Protein 1UPK (pdb70)

Sequence (314 aa):
KSPADIVKNLKESAVLEKSDKKAEKATEEVSKNLVAKEILYQTEAVAQLAQELYNSGLLSTLVADLQLIDFEGKKDVAQIFNNILRRQIGTRTPTVEYICTQQNILFLLKGYESPEIALNCGILRECIRHEPLAKIILWSEQFYDFFRYVESTFDIASDAFATFKDLLTRHKLLSAEFLEQHYDRFFSEYEKLLHSENYVTKRQSLKLLGELLLDRHNFTITKYISKPENLKLNLLRDKSRNIQFEAFHVFKVFVANPNKTQPILDILLKNQAKLIEFLSKFQNDREDEQFNDEKTYLVKQIRDLKRPAQDWEF

Organism: Homo sapiens (NCBI:txid9606)

Structure (mmCIF, N/CA/C/O backbone):
data_1UPK
#
_entry.id   1UPK
#
_cell.length_a   77.650
_cell.length_b   134.033
_cell.length_c   40.224
_cell.angle_alpha   90.00
_cell.angle_beta   90.00
_cell.angle_gamma   90.00
#
_symmetry.space_group_name_H-M   'P 21 21 2'
#
loop_
_entity.id
_entity.type
_entity.pdbx_description
1 polymer 'MO25 PROTEIN'
2 polymer 'STE-20 RELATED ADAPTOR'
3 non-polymer '2-(N-MORPHOLINO)-ETHANESULFONIC ACID'
4 water water
#
loop_
_atom_site.group_PDB
_atom_site.id
_atom_site.type_symbol
_atom_site.label_atom_id
_atom_site.label_alt_id
_atom_site.label_comp_id
_atom_site.label_asym_id
_atom_site.label_entity_id
_atom_site.label_seq_id
_atom_site.pdbx_PDB_ins_code
_atom_site.Cartn_x
_atom_site.Cartn_y
_atom_site.Cartn_z
_atom_site.occupancy
_atom_site.B_iso_or_equiv
_atom_site.auth_seq_id
_atom_site.auth_comp_id
_atom_site.auth_asym_id
_atom_site.auth_atom_id
_atom_site.pdbx_PDB_model_num
ATOM 1 N N . LYS A 1 10 ? 7.019 6.664 6.761 1.00 48.57 10 LYS A N 1
ATOM 2 C CA . LYS A 1 10 ? 6.312 7.119 5.520 1.00 47.71 10 LYS A CA 1
ATOM 3 C C . LYS A 1 10 ? 6.827 6.397 4.264 1.00 47.74 10 LYS A C 1
ATOM 4 O O . LYS A 1 10 ? 6.671 5.184 4.137 1.00 48.52 10 LYS A O 1
ATOM 10 N N . SER A 1 11 ? 7.434 7.143 3.345 1.00 46.84 11 SER A N 1
ATOM 11 C CA . SER A 1 11 ? 7.968 6.581 2.094 1.00 46.68 11 SER A CA 1
ATOM 12 C C . SER A 1 11 ? 9.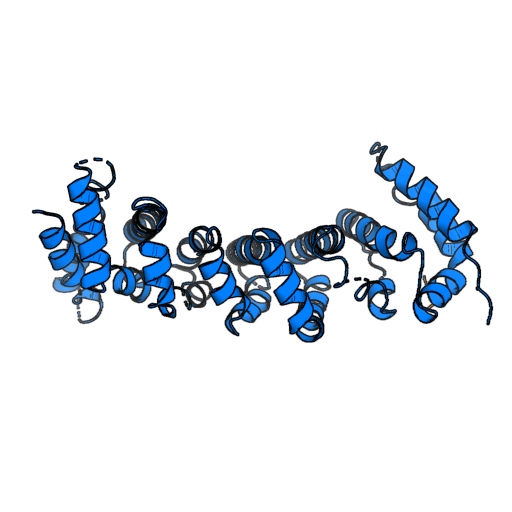399 6.043 2.284 1.00 45.00 11 SER A C 1
ATOM 13 O O . SER A 1 11 ? 9.950 6.114 3.391 1.00 45.20 11 SER A O 1
ATOM 16 N N . PRO A 1 12 ? 10.015 5.503 1.206 1.00 45.00 12 PRO A N 1
ATOM 17 C CA . PRO A 1 12 ? 11.384 4.983 1.322 1.00 43.95 12 PRO A CA 1
ATOM 18 C C . PRO A 1 12 ? 12.346 6.053 1.837 1.00 43.03 12 PRO A C 1
ATOM 19 O O . PRO A 1 12 ? 13.083 5.831 2.803 1.00 41.91 12 PRO A O 1
ATOM 23 N N . ALA A 1 13 ? 12.329 7.220 1.200 1.00 42.68 13 ALA A N 1
ATOM 24 C CA . ALA A 1 13 ? 13.206 8.308 1.623 1.00 43.16 13 ALA A CA 1
ATOM 25 C C . ALA A 1 13 ? 13.029 8.623 3.113 1.00 42.83 13 ALA A C 1
ATOM 26 O O . ALA A 1 13 ? 14.011 8.856 3.819 1.00 43.63 13 ALA A O 1
ATOM 28 N N . ASP A 1 14 ? 11.786 8.619 3.594 1.00 42.65 14 ASP A N 1
ATOM 29 C CA . ASP A 1 14 ? 11.519 8.935 5.000 1.00 41.74 14 ASP A CA 1
ATOM 30 C C . ASP A 1 14 ? 12.086 7.866 5.939 1.00 39.27 14 ASP A C 1
ATOM 31 O O . ASP A 1 14 ? 12.706 8.174 6.961 1.00 40.25 14 ASP A O 1
ATOM 36 N N . ILE A 1 15 ? 11.849 6.606 5.594 1.00 37.08 15 ILE A N 1
ATOM 37 C CA . ILE A 1 15 ? 12.344 5.487 6.377 1.00 34.75 15 ILE A CA 1
ATOM 38 C C . ILE A 1 15 ? 13.873 5.558 6.427 1.00 33.86 15 ILE A C 1
ATOM 39 O O . ILE A 1 15 ? 14.475 5.343 7.482 1.00 32.10 15 ILE A O 1
ATOM 44 N N . VAL A 1 16 ? 14.497 5.866 5.285 1.00 31.89 16 VAL A N 1
ATOM 45 C CA . VAL A 1 16 ? 15.956 5.980 5.241 1.00 31.89 16 VAL A CA 1
ATOM 46 C C . VAL A 1 16 ? 16.419 7.139 6.125 1.00 33.05 16 VAL A C 1
ATOM 47 O O . VAL A 1 16 ? 17.380 7.006 6.881 1.00 32.03 16 VAL A O 1
ATOM 51 N N . LYS A 1 17 ? 15.732 8.278 6.041 1.00 35.55 17 LYS A N 1
ATOM 52 C CA . LYS A 1 17 ? 16.097 9.419 6.876 1.00 37.24 17 LYS A CA 1
ATOM 53 C C . LYS A 1 17 ? 15.966 9.080 8.365 1.00 36.56 17 LYS A C 1
ATOM 54 O O . LYS A 1 17 ? 16.849 9.391 9.153 1.00 36.77 17 LYS A O 1
ATOM 60 N N . ASN A 1 18 ? 14.868 8.432 8.743 1.00 36.75 18 ASN A N 1
ATOM 61 C CA . ASN A 1 18 ? 14.641 8.107 10.148 1.00 37.17 18 ASN A CA 1
ATOM 62 C C . ASN A 1 18 ? 15.638 7.108 10.662 1.00 35.92 18 ASN A C 1
ATOM 63 O O . ASN A 1 18 ? 16.117 7.207 11.801 1.00 36.65 18 ASN A O 1
ATOM 68 N N . LEU A 1 19 ? 15.953 6.130 9.832 1.00 34.60 19 LEU A N 1
ATOM 69 C CA . LEU A 1 19 ? 16.904 5.130 10.249 1.00 33.51 19 LEU A CA 1
ATOM 70 C C . LEU A 1 19 ? 18.295 5.761 10.390 1.00 34.11 19 LEU A C 1
ATOM 71 O O . LEU A 1 19 ? 19.031 5.455 11.334 1.00 34.12 19 LEU A O 1
ATOM 76 N N . LYS A 1 20 ? 18.649 6.673 9.492 1.00 34.12 20 LYS A N 1
ATOM 77 C CA . LYS A 1 20 ? 19.951 7.325 9.599 1.00 36.37 20 LYS A CA 1
ATOM 78 C C . LYS A 1 20 ? 20.045 8.151 10.900 1.00 36.18 20 LYS A C 1
ATOM 79 O O . LYS A 1 20 ? 21.086 8.177 11.563 1.00 35.57 20 LYS A O 1
ATOM 85 N N . GLU A 1 21 ? 18.947 8.800 11.278 1.00 38.08 21 GLU A N 1
ATOM 86 C CA . GLU A 1 21 ? 18.927 9.616 12.498 1.00 38.42 21 GLU A CA 1
ATOM 87 C C . GLU A 1 21 ? 19.038 8.766 13.770 1.00 38.44 21 GLU A C 1
ATOM 88 O O . GLU A 1 21 ? 19.791 9.105 14.693 1.00 38.51 21 GLU A O 1
ATOM 94 N N . SER A 1 22 ? 18.306 7.654 13.813 1.00 37.30 22 SER A N 1
ATOM 95 C CA . SER A 1 22 ? 18.342 6.768 14.977 1.00 36.24 22 SER A CA 1
ATOM 96 C C . SER A 1 22 ? 19.710 6.131 15.102 1.00 35.11 22 SER A C 1
ATOM 97 O O . SER A 1 22 ? 20.225 5.939 16.207 1.00 32.15 22 SER A O 1
ATOM 108 N N . ALA A 1 24 ? 22.369 7.508 14.270 1.00 35.69 24 ALA A N 1
ATOM 109 C CA . ALA A 1 24 ? 23.230 8.559 14.823 1.00 36.26 24 ALA A CA 1
ATOM 110 C C . ALA A 1 24 ? 23.131 8.616 16.363 1.00 36.08 24 ALA A C 1
ATOM 111 O O . ALA A 1 24 ? 24.131 8.813 17.046 1.00 35.60 24 ALA A O 1
ATOM 113 N N . VAL A 1 25 ? 21.932 8.444 16.898 1.00 37.11 25 VAL A N 1
ATOM 114 C CA . VAL A 1 25 ? 21.775 8.454 18.350 1.00 38.28 25 VAL A CA 1
ATOM 115 C C . VAL A 1 25 ? 22.549 7.288 18.987 1.00 39.65 25 VAL A C 1
ATOM 116 O O . VAL A 1 25 ? 23.292 7.485 19.966 1.00 38.83 25 VAL A O 1
ATOM 120 N N . LEU A 1 26 ? 22.403 6.082 18.416 1.00 38.54 26 LEU A N 1
ATOM 121 C CA . LEU A 1 26 ? 23.084 4.902 18.941 1.00 38.66 26 LEU A CA 1
ATOM 122 C C . LEU A 1 26 ? 24.585 5.081 19.000 1.00 40.20 26 LEU A C 1
ATOM 123 O O . LEU A 1 26 ? 25.257 4.498 19.854 1.00 40.35 26 LEU A O 1
ATOM 128 N N . GLU A 1 27 ? 25.127 5.861 18.079 1.00 39.97 27 GLU A N 1
ATOM 129 C CA . GLU A 1 27 ? 26.555 6.094 18.068 1.00 42.52 27 GLU A CA 1
ATOM 130 C C . GLU A 1 27 ? 26.989 7.026 19.205 1.00 43.53 27 GLU A C 1
ATOM 131 O O . GLU A 1 27 ? 28.119 6.935 19.684 1.00 44.25 27 GLU A O 1
ATOM 137 N N . LYS A 1 28 ? 26.094 7.922 19.616 1.00 43.77 28 LYS A N 1
ATOM 138 C CA . LYS A 1 28 ? 26.386 8.893 20.680 1.00 44.28 28 LYS A CA 1
ATOM 139 C C . LYS A 1 28 ? 26.731 8.217 22.001 1.00 45.55 28 LYS A C 1
ATOM 140 O O . LYS A 1 28 ? 27.884 8.258 22.443 1.00 48.69 28 LYS A O 1
ATOM 146 N N . SER A 1 32 ? 22.561 7.764 28.034 1.00 69.30 32 SER A N 1
ATOM 147 C CA . SER A 1 32 ? 21.881 6.639 27.396 1.00 69.34 32 SER A CA 1
ATOM 148 C C . SER A 1 32 ? 20.595 6.203 28.113 1.00 68.81 32 SER A C 1
ATOM 149 O O . SER A 1 32 ? 19.911 7.000 28.762 1.00 69.35 32 SER A O 1
ATOM 152 N N . ASP A 1 33 ? 20.275 4.919 27.978 1.00 68.09 33 ASP A N 1
ATOM 153 C CA . ASP A 1 33 ? 19.092 4.322 28.582 1.00 65.94 33 ASP A CA 1
ATOM 154 C C . ASP A 1 33 ? 17.797 4.837 27.970 1.00 65.00 33 ASP A C 1
ATOM 155 O O . ASP A 1 33 ? 17.356 4.319 26.950 1.00 64.97 33 ASP A O 1
ATOM 160 N N . LYS A 1 34 ? 17.184 5.841 28.582 1.00 63.87 34 LYS A N 1
ATOM 161 C CA . LYS A 1 34 ? 15.942 6.389 28.046 1.00 62.52 34 LYS A CA 1
ATOM 162 C C . LYS A 1 34 ? 16.086 6.610 26.537 1.00 61.26 34 LYS A C 1
ATOM 163 O O . LYS A 1 34 ? 15.397 5.982 25.727 1.00 60.12 34 LYS A O 1
ATOM 169 N N . LYS A 1 35 ? 17.006 7.500 26.186 1.00 59.70 35 LYS A N 1
ATOM 170 C CA . LYS A 1 35 ? 17.292 7.868 24.804 1.00 58.95 35 LYS A CA 1
ATOM 171 C C . LYS A 1 35 ? 17.793 6.679 23.972 1.00 57.48 35 LYS A C 1
ATOM 172 O O . LYS A 1 35 ? 17.423 6.527 22.799 1.00 55.99 35 LYS A O 1
ATOM 178 N N . ALA A 1 36 ? 18.624 5.838 24.584 1.00 55.34 36 ALA A N 1
ATOM 179 C CA . ALA A 1 36 ? 19.170 4.660 23.908 1.00 53.68 36 ALA A CA 1
ATOM 180 C C . ALA A 1 36 ? 18.085 3.612 23.651 1.00 52.35 36 ALA A C 1
ATOM 181 O O . ALA A 1 36 ? 18.021 3.025 22.567 1.00 51.96 36 ALA A O 1
ATOM 183 N N . GLU A 1 37 ? 17.237 3.376 24.650 1.00 49.95 37 GLU A N 1
ATOM 184 C CA . GLU A 1 37 ? 16.163 2.409 24.512 1.00 49.05 37 GLU A CA 1
ATOM 185 C C . GLU A 1 37 ? 15.215 2.822 23.376 1.00 47.14 37 GLU A C 1
ATOM 186 O O . GLU A 1 37 ? 14.739 1.981 22.606 1.00 46.45 37 GLU A O 1
ATOM 192 N N . LYS A 1 38 ? 14.955 4.120 23.267 1.00 44.00 38 LYS A N 1
ATOM 193 C CA . LYS A 1 38 ? 14.083 4.628 22.216 1.00 42.14 38 LYS A CA 1
ATOM 194 C C . LYS A 1 38 ? 14.746 4.457 20.851 1.00 40.21 38 LYS A C 1
ATOM 195 O O . LYS A 1 38 ? 14.117 4.001 19.900 1.00 40.03 38 LYS A O 1
ATOM 201 N N . ALA A 1 39 ? 16.013 4.842 20.753 1.00 37.70 39 ALA A N 1
ATOM 202 C CA . ALA A 1 39 ? 16.721 4.736 19.485 1.00 36.62 39 ALA A CA 1
ATOM 203 C C . ALA A 1 39 ? 16.823 3.262 19.062 1.00 33.71 39 ALA A C 1
ATOM 204 O O . ALA A 1 39 ? 16.716 2.954 17.875 1.00 33.10 39 ALA A O 1
ATOM 206 N N . THR A 1 40 ? 16.997 2.357 20.028 1.00 32.74 40 THR A N 1
ATOM 207 C CA . THR A 1 40 ? 17.107 0.941 19.671 1.00 31.90 40 THR A CA 1
ATOM 208 C C . THR A 1 40 ? 15.777 0.456 19.152 1.00 31.48 40 THR A C 1
ATOM 209 O O . THR A 1 40 ? 15.731 -0.280 18.166 1.00 29.29 40 THR A O 1
ATOM 213 N N . GLU A 1 41 ? 14.691 0.862 19.813 1.00 31.20 41 GLU A N 1
ATOM 214 C CA . GLU A 1 41 ? 13.358 0.472 19.376 1.00 32.25 41 GLU A CA 1
ATOM 215 C C . GLU A 1 41 ? 13.075 1.097 17.997 1.00 29.76 41 GLU A C 1
ATOM 216 O O . GLU A 1 41 ? 12.514 0.457 17.134 1.00 30.73 41 GLU A O 1
ATOM 222 N N . GLU A 1 42 ? 13.472 2.343 17.799 1.00 29.24 42 GLU A N 1
ATOM 223 C CA . GLU A 1 42 ? 13.226 3.007 16.516 1.00 30.21 42 GLU A CA 1
ATOM 224 C C . GLU A 1 42 ? 14.055 2.331 15.392 1.00 28.48 42 GLU A C 1
ATOM 225 O O . GLU A 1 42 ? 13.600 2.193 14.265 1.00 27.36 42 GLU A O 1
ATOM 231 N N . VAL A 1 43 ? 15.279 1.928 15.711 1.00 25.25 43 VAL A N 1
ATOM 232 C CA . VAL A 1 43 ? 16.113 1.237 14.741 1.00 25.91 43 VAL A CA 1
ATOM 233 C C . VAL A 1 43 ? 15.408 -0.068 14.369 1.00 27.75 43 VAL A C 1
ATOM 234 O O . VAL A 1 43 ? 15.215 -0.362 13.188 1.00 27.32 43 VAL A O 1
ATOM 238 N N . SER A 1 44 ? 14.986 -0.838 15.373 1.00 27.41 44 SER A N 1
ATOM 239 C CA . SER A 1 44 ? 14.313 -2.096 15.087 1.00 28.97 44 SER A CA 1
ATOM 240 C C . SER A 1 44 ? 13.083 -1.905 14.206 1.00 29.19 44 SER A C 1
ATOM 241 O O . SER A 1 44 ? 12.870 -2.654 13.248 1.00 29.48 44 SER A O 1
ATOM 244 N N . LYS A 1 45 ? 12.271 -0.901 14.524 1.00 29.17 45 LYS A N 1
ATOM 245 C CA . LYS A 1 45 ? 11.053 -0.673 13.752 1.00 30.83 45 LYS A CA 1
ATOM 246 C C . LYS A 1 45 ? 11.300 -0.252 12.317 1.00 29.43 45 LYS A C 1
ATOM 247 O O . LYS A 1 45 ? 10.584 -0.690 11.400 1.00 29.30 45 LYS A O 1
ATOM 253 N N . ASN A 1 46 ? 12.299 0.606 12.125 1.00 28.94 46 ASN A N 1
ATOM 254 C CA . ASN A 1 46 ? 12.661 1.081 10.784 1.00 28.71 46 ASN A CA 1
ATOM 255 C C . ASN A 1 46 ? 13.244 -0.039 9.941 1.00 26.57 46 ASN A C 1
ATOM 256 O O . ASN A 1 46 ? 13.019 -0.079 8.729 1.00 24.95 46 ASN A O 1
ATOM 261 N N . LEU A 1 47 ? 14.020 -0.927 10.560 1.00 24.83 47 LEU A N 1
ATOM 262 C CA . LEU A 1 47 ? 14.580 -2.043 9.810 1.00 24.43 47 LEU A CA 1
ATOM 263 C C . LEU A 1 47 ? 13.434 -2.950 9.364 1.00 25.49 47 LEU A C 1
ATOM 264 O O . LEU A 1 47 ? 13.413 -3.434 8.239 1.00 25.98 47 LEU A O 1
ATOM 269 N N . VAL A 1 48 ? 12.460 -3.167 10.240 1.00 24.23 48 VAL A N 1
ATOM 270 C CA . VAL A 1 48 ? 11.322 -3.999 9.861 1.00 24.99 48 VAL A CA 1
ATOM 271 C C . VAL A 1 48 ? 10.553 -3.314 8.711 1.00 25.40 48 VAL A C 1
ATOM 272 O O . VAL A 1 48 ? 10.155 -3.995 7.761 1.00 26.73 48 VAL A O 1
ATOM 276 N N . ALA A 1 49 ? 10.408 -1.982 8.756 1.00 25.08 49 ALA A N 1
ATOM 277 C CA . ALA A 1 49 ? 9.693 -1.229 7.716 1.00 25.70 49 ALA A CA 1
ATOM 278 C C . ALA A 1 49 ? 10.404 -1.315 6.361 1.00 29.43 49 ALA A C 1
ATOM 279 O O . ALA A 1 49 ? 9.774 -1.356 5.283 1.00 26.82 49 ALA A O 1
ATOM 289 N N . LYS A 1 51 ? 12.194 -3.835 5.416 1.00 29.19 51 LYS A N 1
ATOM 290 C CA . LYS A 1 51 ? 11.948 -5.175 4.889 1.00 31.39 51 LYS A CA 1
ATOM 291 C C . LYS A 1 51 ? 10.600 -5.239 4.186 1.00 34.16 51 LYS A C 1
ATOM 292 O O . LYS A 1 51 ? 10.470 -5.859 3.130 1.00 36.05 51 LYS A O 1
ATOM 298 N N . GLU A 1 52 ? 9.600 -4.582 4.755 1.00 35.31 52 GLU A N 1
ATOM 299 C CA . GLU A 1 52 ? 8.279 -4.598 4.155 1.00 38.95 52 GLU A CA 1
ATOM 300 C C . GLU A 1 52 ? 8.261 -3.971 2.765 1.00 37.51 52 GLU A C 1
ATOM 301 O O . GLU A 1 52 ? 7.425 -4.320 1.942 1.00 39.74 52 GLU A O 1
ATOM 307 N N . ILE A 1 53 ? 9.171 -3.041 2.499 1.00 35.38 53 ILE A N 1
ATOM 308 C CA . ILE A 1 53 ? 9.253 -2.433 1.174 1.00 33.57 53 ILE A CA 1
ATOM 309 C C . ILE A 1 53 ? 9.777 -3.484 0.177 1.00 34.37 53 ILE A C 1
ATOM 310 O O . ILE A 1 53 ? 9.330 -3.555 -0.969 1.00 31.87 53 ILE A O 1
ATOM 315 N N . LEU A 1 54 ? 10.738 -4.297 0.620 1.00 32.45 54 LEU A N 1
ATOM 316 C CA . LEU A 1 54 ? 11.339 -5.318 -0.239 1.00 32.20 54 LEU A CA 1
ATOM 317 C C . LEU A 1 54 ? 10.400 -6.444 -0.641 1.00 33.91 54 LEU A C 1
ATOM 318 O O . LEU A 1 54 ? 10.484 -6.961 -1.757 1.00 32.37 54 LEU A O 1
ATOM 323 N N . TYR A 1 55 ? 9.507 -6.816 0.265 1.00 33.07 55 TYR A N 1
ATOM 324 C CA . TYR A 1 55 ? 8.599 -7.923 0.017 1.00 35.01 55 TYR A CA 1
ATOM 325 C C . TYR A 1 55 ? 7.118 -7.552 -0.025 1.00 37.30 55 TYR A C 1
ATOM 326 O O . TYR A 1 55 ? 6.286 -8.446 -0.177 1.00 37.95 55 TYR A O 1
ATOM 335 N N . GLN A 1 63 ? 5.725 -2.369 -4.588 1.00 60.89 63 GLN A N 1
ATOM 336 C CA . GLN A 1 63 ? 6.008 -1.265 -5.498 1.00 60.44 63 GLN A CA 1
ATOM 337 C C . GLN A 1 63 ? 7.432 -1.451 -6.020 1.00 61.56 63 GLN A C 1
ATOM 338 O O . GLN A 1 63 ? 8.403 -1.321 -5.265 1.00 61.26 63 GLN A O 1
ATOM 344 N N . THR A 1 64 ? 7.552 -1.772 -7.307 1.00 61.90 64 THR A N 1
ATOM 345 C CA . THR A 1 64 ? 8.861 -1.984 -7.920 1.00 62.13 64 THR A CA 1
ATOM 346 C C . THR A 1 64 ? 9.690 -0.706 -7.833 1.00 61.42 64 THR A C 1
ATOM 347 O O . THR A 1 64 ? 10.922 -0.756 -7.719 1.00 61.83 64 THR A O 1
ATOM 351 N N . GLU A 1 65 ? 9.021 0.441 -7.883 1.00 59.93 65 GLU A N 1
ATOM 352 C CA . GLU A 1 65 ? 9.738 1.701 -7.785 1.00 58.33 65 GLU A CA 1
ATOM 353 C C . GLU A 1 65 ? 10.015 2.071 -6.344 1.00 55.15 65 GLU A C 1
ATOM 354 O O . GLU A 1 65 ? 10.918 2.861 -6.068 1.00 54.76 65 GLU A O 1
ATOM 360 N N . ALA A 1 66 ? 9.233 1.510 -5.424 1.00 50.97 66 ALA A N 1
ATOM 361 C CA . ALA A 1 66 ? 9.457 1.778 -4.008 1.00 47.45 66 ALA A CA 1
ATOM 362 C C . ALA A 1 66 ? 10.822 1.153 -3.700 1.00 44.03 66 ALA A C 1
ATOM 363 O O . ALA A 1 66 ? 11.661 1.769 -3.043 1.00 41.99 66 ALA A O 1
ATOM 365 N N . VAL A 1 67 ? 11.031 -0.066 -4.189 1.00 41.08 67 VAL A N 1
ATOM 366 C CA . VAL A 1 67 ? 12.302 -0.756 -4.000 1.00 40.26 67 VAL A CA 1
ATOM 367 C C . VAL A 1 67 ? 13.409 0.053 -4.674 1.00 39.77 67 VAL A C 1
ATOM 368 O O . VAL A 1 67 ? 14.480 0.255 -4.101 1.00 37.58 67 VAL A O 1
ATOM 372 N N . ALA A 1 68 ? 13.142 0.511 -5.895 1.00 37.79 68 ALA A N 1
ATOM 373 C CA . ALA A 1 68 ? 14.100 1.307 -6.648 1.00 37.62 68 ALA A CA 1
ATOM 374 C C . ALA A 1 68 ? 14.454 2.553 -5.846 1.00 36.30 68 ALA A C 1
ATOM 375 O O . ALA A 1 68 ? 15.616 2.923 -5.746 1.00 35.23 68 ALA A O 1
ATOM 377 N N . GLN A 1 69 ? 13.438 3.187 -5.276 1.00 35.15 69 GLN A N 1
ATOM 378 C CA . GLN A 1 69 ? 13.617 4.394 -4.480 1.00 34.70 69 GLN A CA 1
ATOM 379 C C . GLN A 1 69 ? 14.458 4.114 -3.218 1.00 33.09 69 GLN A C 1
ATOM 380 O O . GLN A 1 69 ? 15.368 4.880 -2.881 1.00 33.68 69 GLN A O 1
ATOM 386 N N . LEU A 1 70 ? 14.146 3.021 -2.534 1.00 30.38 70 LEU A N 1
ATOM 387 C CA . LEU A 1 70 ? 14.886 2.643 -1.333 1.00 29.50 70 LEU A CA 1
ATOM 388 C C . LEU A 1 70 ? 16.367 2.470 -1.703 1.00 28.79 70 LEU A C 1
ATOM 389 O O . LEU A 1 70 ? 17.254 3.023 -1.062 1.00 27.70 70 LEU A O 1
ATOM 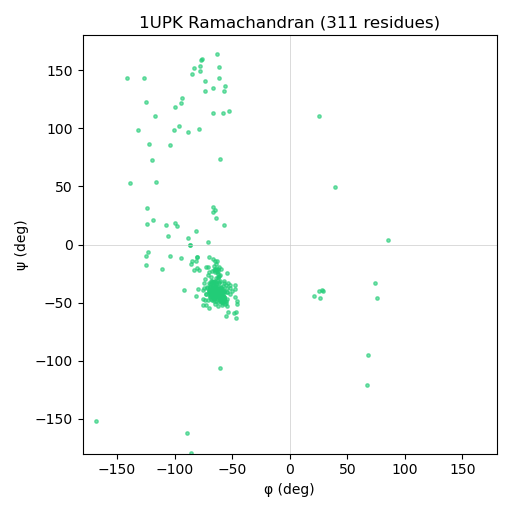394 N N . ALA A 1 71 ? 16.650 1.703 -2.753 1.00 28.97 71 ALA A N 1
ATOM 395 C CA . ALA A 1 71 ? 18.045 1.506 -3.136 1.00 28.20 71 ALA A CA 1
ATOM 396 C C . ALA A 1 71 ? 18.791 2.825 -3.391 1.00 28.25 71 ALA A C 1
ATOM 397 O O . ALA A 1 71 ? 19.898 3.015 -2.890 1.00 27.68 71 ALA A O 1
ATOM 399 N N . GLN A 1 72 ? 18.189 3.722 -4.176 1.00 28.77 72 GLN A N 1
ATOM 400 C CA . GLN A 1 72 ? 18.813 4.992 -4.501 1.00 30.34 72 GLN A CA 1
ATOM 401 C C . GLN A 1 72 ? 19.098 5.760 -3.205 1.00 30.25 72 GLN A C 1
ATOM 402 O O . GLN A 1 72 ? 20.177 6.312 -3.032 1.00 28.16 72 GLN A O 1
ATOM 408 N N . GLU A 1 73 ? 18.114 5.805 -2.314 1.00 29.25 73 GLU A N 1
ATOM 409 C CA . GLU A 1 73 ? 18.280 6.504 -1.035 1.00 29.20 73 GLU A CA 1
ATOM 410 C C . GLU A 1 73 ? 19.374 5.845 -0.203 1.00 26.97 73 GLU A C 1
ATOM 411 O O . GLU A 1 73 ? 20.145 6.517 0.494 1.00 25.93 73 GLU A O 1
ATOM 417 N N . LEU A 1 74 ? 19.425 4.520 -0.255 1.00 27.05 74 LEU A N 1
ATOM 418 C CA . LEU A 1 74 ? 20.454 3.798 0.479 1.00 26.18 74 LEU A CA 1
ATOM 419 C C . LEU A 1 74 ? 21.862 4.169 -0.017 1.00 27.21 74 LEU A C 1
ATOM 420 O O . LEU A 1 74 ? 22.788 4.338 0.781 1.00 28.66 74 LEU A O 1
ATOM 425 N N . TYR A 1 75 ? 22.033 4.331 -1.325 1.00 26.60 75 TYR A N 1
ATOM 426 C CA . TYR A 1 75 ? 23.355 4.670 -1.811 1.00 26.97 75 TYR A CA 1
ATOM 427 C C . TYR A 1 75 ? 23.696 6.115 -1.456 1.00 28.29 75 TYR A C 1
ATOM 428 O O . TYR A 1 75 ? 24.741 6.394 -0.864 1.00 28.30 75 TYR A O 1
ATOM 437 N N . ASN A 1 76 ? 22.785 7.007 -1.819 1.00 27.73 76 ASN A N 1
ATOM 438 C CA . ASN A 1 76 ? 22.959 8.441 -1.634 1.00 30.88 76 ASN A CA 1
ATOM 439 C C . ASN A 1 76 ? 23.198 8.962 -0.220 1.00 28.94 76 ASN A C 1
ATOM 440 O O . ASN A 1 76 ? 24.004 9.865 -0.004 1.00 28.34 76 ASN A O 1
ATOM 445 N N . SER A 1 77 ? 22.474 8.405 0.729 1.00 26.63 77 SER A N 1
ATOM 446 C CA . SER A 1 77 ? 22.552 8.846 2.109 1.00 25.18 77 SER A CA 1
ATOM 447 C C . SER A 1 77 ? 23.747 8.287 2.870 1.00 26.23 77 SER A C 1
ATOM 448 O O . SER A 1 77 ? 24.130 8.835 3.926 1.00 25.20 77 SER A O 1
ATOM 451 N N . GLY A 1 78 ? 24.311 7.190 2.360 1.00 23.54 78 GLY A N 1
ATOM 452 C CA . GLY A 1 78 ? 25.411 6.549 3.047 1.00 23.64 78 GLY A CA 1
ATOM 453 C C . GLY A 1 78 ? 24.885 5.583 4.117 1.00 23.62 78 GLY A C 1
ATOM 454 O O . GLY A 1 78 ? 25.674 5.018 4.852 1.00 23.96 78 GLY A O 1
ATOM 455 N N . LEU A 1 79 ? 23.562 5.403 4.218 1.00 22.39 79 LEU A N 1
ATOM 456 C CA . LEU A 1 79 ? 22.983 4.510 5.234 1.00 22.15 79 LEU A CA 1
ATOM 457 C C . LEU A 1 79 ? 23.433 3.046 5.098 1.00 22.81 79 LEU A C 1
ATOM 458 O O . LEU A 1 79 ? 23.675 2.372 6.102 1.00 22.22 79 LEU A O 1
ATOM 463 N N . LEU A 1 80 ? 23.548 2.536 3.873 1.00 21.29 80 LEU A N 1
ATOM 464 C CA . LEU A 1 80 ? 24.011 1.160 3.711 1.00 23.83 80 LEU A CA 1
ATOM 465 C C . LEU A 1 80 ? 25.336 0.999 4.417 1.00 22.70 80 LEU A C 1
ATOM 466 O O . LEU A 1 80 ? 25.534 0.056 5.186 1.00 23.73 80 LEU A O 1
ATOM 471 N N . SER A 1 81 ? 26.246 1.953 4.180 1.00 20.98 81 SER A N 1
ATOM 472 C CA . SER A 1 81 ? 27.569 1.909 4.794 1.00 19.78 81 SER A CA 1
ATOM 473 C C . SER A 1 81 ? 27.454 2.020 6.322 1.00 19.35 81 SER A C 1
ATOM 474 O O . SER A 1 81 ? 28.108 1.277 7.060 1.00 19.07 81 SER A O 1
ATOM 477 N N . THR A 1 82 ? 26.592 2.923 6.790 1.00 19.74 82 THR A N 1
ATOM 478 C CA . THR A 1 82 ? 26.398 3.128 8.252 1.00 20.28 82 THR A CA 1
ATOM 479 C C . THR A 1 82 ? 25.886 1.867 8.949 1.00 19.53 82 THR A C 1
ATOM 480 O O . THR A 1 82 ? 26.341 1.532 10.063 1.00 20.46 82 THR A O 1
ATOM 484 N N . LEU A 1 83 ? 24.930 1.177 8.312 1.00 18.43 83 LEU A N 1
ATOM 485 C CA . LEU A 1 83 ? 24.376 -0.059 8.875 1.00 20.21 83 LEU A CA 1
ATOM 486 C C . LEU A 1 83 ? 25.472 -1.109 9.068 1.00 19.94 83 LEU A C 1
ATOM 487 O O . LEU A 1 83 ? 25.466 -1.855 10.045 1.00 20.53 83 LEU A O 1
ATOM 492 N N . VAL A 1 84 ? 26.426 -1.168 8.138 1.00 20.79 84 VAL A N 1
ATOM 493 C CA . VAL A 1 84 ? 27.532 -2.107 8.303 1.00 17.98 84 VAL A CA 1
ATOM 494 C C . VAL A 1 84 ? 28.476 -1.605 9.395 1.00 18.38 84 VAL A C 1
ATOM 495 O O . VAL A 1 84 ? 28.879 -2.363 10.269 1.00 20.88 84 VAL A O 1
ATOM 499 N N . ALA A 1 85 ? 28.851 -0.331 9.333 1.00 19.36 85 ALA A N 1
ATOM 500 C CA . ALA A 1 85 ? 29.784 0.215 10.332 1.00 20.50 85 ALA A CA 1
ATOM 501 C C . ALA A 1 85 ? 29.259 0.107 11.751 1.00 20.38 85 ALA A C 1
ATOM 502 O O . ALA A 1 85 ? 30.028 -0.123 12.700 1.00 23.30 85 ALA A O 1
ATOM 504 N N . ASP A 1 86 ? 27.957 0.297 11.894 1.00 21.36 86 ASP A N 1
ATOM 505 C CA . ASP A 1 86 ? 27.324 0.269 13.227 1.00 22.87 86 ASP A CA 1
ATOM 506 C C . ASP A 1 86 ? 26.631 -1.050 13.597 1.00 21.48 86 ASP A C 1
ATOM 507 O O . ASP A 1 86 ? 25.818 -1.085 14.535 1.00 24.30 86 ASP A O 1
ATOM 512 N N . LEU A 1 87 ? 26.957 -2.137 12.908 1.00 19.79 87 LEU A N 1
ATOM 513 C CA . LEU A 1 87 ? 26.250 -3.369 13.157 1.00 18.98 87 LEU A CA 1
ATOM 514 C C . LEU A 1 87 ? 26.328 -3.823 14.597 1.00 19.58 87 LEU A C 1
ATOM 515 O O . LEU A 1 87 ? 25.361 -4.390 15.098 1.00 21.55 87 LEU A O 1
ATOM 520 N N . GLN A 1 88 ? 27.467 -3.586 15.246 1.00 20.53 88 GLN A N 1
ATOM 521 C CA . GLN A 1 88 ? 27.633 -4.012 16.648 1.00 23.59 88 GLN A CA 1
ATOM 522 C C . GLN A 1 88 ? 26.636 -3.332 17.590 1.00 24.30 88 GLN A C 1
ATOM 523 O O . GLN A 1 88 ? 26.356 -3.858 18.686 1.00 25.80 88 GLN A O 1
ATOM 534 N N . LEU A 1 89 ? 26.089 -2.191 17.161 1.00 23.07 89 LEU A N 1
ATOM 535 C CA . LEU A 1 89 ? 25.151 -1.413 17.975 1.00 26.02 89 LEU A CA 1
ATOM 536 C C . LEU A 1 89 ? 23.702 -1.851 17.875 1.00 26.57 89 LEU A C 1
ATOM 537 O O . LEU A 1 89 ? 22.862 -1.525 18.745 1.00 26.43 89 LEU A O 1
ATOM 542 N N . ILE A 1 90 ? 23.412 -2.618 16.834 1.00 23.65 90 ILE A N 1
ATOM 543 C CA . ILE A 1 90 ? 22.063 -3.089 16.555 1.00 22.38 90 ILE A CA 1
ATOM 544 C C . ILE A 1 90 ? 21.710 -4.369 17.311 1.00 23.81 90 ILE A C 1
ATOM 545 O O . ILE A 1 90 ? 22.564 -5.228 17.548 1.00 21.43 90 ILE A O 1
ATOM 550 N N . ASP A 1 91 ? 20.432 -4.480 17.682 1.00 25.34 91 ASP A N 1
ATOM 551 C CA . ASP A 1 91 ? 19.943 -5.644 18.424 1.00 26.68 91 ASP A CA 1
ATOM 552 C C . ASP A 1 91 ? 20.060 -6.943 17.623 1.00 26.56 91 ASP A C 1
ATOM 553 O O . ASP A 1 91 ? 20.218 -6.927 16.396 1.00 22.82 91 ASP A O 1
ATOM 558 N N . PHE A 1 92 ? 19.949 -8.066 18.330 1.00 23.01 92 PHE A N 1
ATOM 559 C CA . PHE A 1 92 ? 20.064 -9.394 17.740 1.00 26.40 92 PHE A CA 1
ATOM 560 C C . PHE A 1 92 ? 19.267 -9.603 16.443 1.00 24.83 92 PHE A C 1
ATOM 561 O O . PHE A 1 92 ? 19.847 -9.997 15.416 1.00 25.00 92 PHE A O 1
ATOM 569 N N . GLU A 1 93 ? 17.950 -9.403 16.486 1.00 22.02 93 GLU A N 1
ATOM 570 C CA . GLU A 1 93 ? 17.156 -9.613 15.269 1.00 24.03 93 GLU A CA 1
ATOM 571 C C . GLU A 1 93 ? 17.456 -8.537 14.215 1.00 23.49 93 GLU A C 1
ATOM 572 O O . GLU A 1 93 ? 17.412 -8.818 12.990 1.00 23.39 93 GLU A O 1
ATOM 578 N N . GLY A 1 94 ? 17.731 -7.320 14.693 1.00 20.01 94 GLY A N 1
ATOM 579 C CA . GLY A 1 94 ? 18.052 -6.212 13.813 1.00 19.85 94 GLY A CA 1
ATOM 580 C C . GLY A 1 94 ? 19.303 -6.507 12.994 1.00 19.45 94 GLY A C 1
ATOM 581 O O . GLY A 1 94 ? 19.350 -6.155 11.811 1.00 18.36 94 GLY A O 1
ATOM 582 N N . LYS A 1 95 ? 20.320 -7.133 13.593 1.00 17.51 95 LYS A N 1
ATOM 583 C CA . LYS A 1 95 ? 21.532 -7.458 12.809 1.00 19.03 95 LYS A CA 1
ATOM 584 C C . LYS A 1 95 ? 21.182 -8.366 11.629 1.00 20.34 95 LYS A C 1
ATOM 585 O O . LYS A 1 95 ? 21.727 -8.217 10.527 1.00 21.04 95 LYS A O 1
ATOM 591 N N . LYS A 1 96 ? 20.291 -9.335 11.857 1.00 21.34 96 LYS A N 1
ATOM 592 C CA . LYS A 1 96 ? 19.876 -10.241 10.781 1.00 21.64 96 LYS A CA 1
ATOM 593 C C . LYS A 1 96 ? 19.051 -9.527 9.721 1.00 20.04 96 LYS A C 1
ATOM 594 O O . LYS A 1 96 ? 19.114 -9.885 8.509 1.00 20.57 96 LYS A O 1
ATOM 600 N N . ASP A 1 97 ? 18.276 -8.533 10.141 1.00 17.52 97 ASP A N 1
ATOM 601 C CA . ASP A 1 97 ? 17.506 -7.754 9.168 1.00 19.01 97 ASP A CA 1
ATOM 602 C C . ASP A 1 97 ? 18.469 -6.945 8.290 1.00 19.93 97 ASP A C 1
ATOM 603 O O . ASP A 1 97 ? 18.233 -6.799 7.094 1.00 19.53 97 ASP A O 1
ATOM 608 N N . VAL A 1 98 ? 19.518 -6.374 8.883 1.00 18.07 98 VAL A N 1
ATOM 609 C CA . VAL A 1 98 ? 20.507 -5.636 8.065 1.00 19.81 98 VAL A CA 1
ATOM 610 C C . VAL A 1 98 ? 21.071 -6.613 7.010 1.00 17.68 98 VAL A C 1
ATOM 611 O O . VAL A 1 98 ? 21.135 -6.293 5.821 1.00 17.24 98 VAL A O 1
ATOM 615 N N . ALA A 1 99 ? 21.453 -7.808 7.445 1.00 17.69 99 ALA A N 1
ATOM 616 C CA . ALA A 1 99 ? 22.008 -8.795 6.492 1.00 19.70 99 ALA A CA 1
ATOM 617 C C . ALA A 1 99 ? 21.008 -9.101 5.389 1.00 19.95 99 ALA A C 1
ATOM 618 O O . ALA A 1 99 ? 21.337 -9.070 4.193 1.00 17.93 99 ALA A O 1
ATOM 620 N N . GLN A 1 100 ? 19.777 -9.402 5.781 1.00 20.31 100 GLN A N 1
ATOM 621 C CA . GLN A 1 100 ? 18.748 -9.704 4.798 1.00 20.56 100 GLN A CA 1
ATOM 622 C C . GLN A 1 100 ? 18.480 -8.547 3.814 1.00 19.30 100 GLN A C 1
ATOM 623 O O . GLN A 1 100 ? 18.310 -8.764 2.611 1.00 18.50 100 GLN A O 1
ATOM 629 N N . ILE A 1 101 ? 18.463 -7.316 4.301 1.00 19.25 101 ILE A N 1
ATOM 630 C CA . ILE A 1 101 ? 18.209 -6.150 3.431 1.00 18.59 101 ILE A CA 1
ATOM 631 C C . ILE A 1 101 ? 19.407 -5.950 2.492 1.00 19.68 101 ILE A C 1
ATOM 632 O O . ILE A 1 101 ? 19.271 -5.718 1.274 1.00 18.96 101 ILE A O 1
ATOM 637 N N . PHE A 1 102 ? 20.582 -6.038 3.090 1.00 17.70 102 PHE A N 1
ATOM 638 C CA . PHE A 1 102 ? 21.816 -5.879 2.321 1.00 20.35 102 PHE A CA 1
ATOM 639 C C . PHE A 1 102 ? 21.872 -6.929 1.202 1.00 19.38 102 PHE A C 1
ATOM 640 O O . PHE A 1 102 ? 22.191 -6.613 0.045 1.00 18.41 102 PHE A O 1
ATOM 648 N N . ASN A 1 103 ? 21.559 -8.184 1.545 1.00 20.48 103 ASN A N 1
ATOM 649 C CA . ASN A 1 103 ? 21.641 -9.283 0.574 1.00 19.88 103 ASN A CA 1
ATOM 650 C C . ASN A 1 103 ? 20.639 -9.107 -0.572 1.00 22.07 103 ASN A C 1
ATOM 651 O O . ASN A 1 103 ? 20.922 -9.454 -1.736 1.00 21.13 103 ASN A O 1
ATOM 656 N N . ASN A 1 104 ? 19.469 -8.564 -0.253 1.00 19.27 104 ASN A N 1
ATOM 657 C CA . ASN A 1 104 ? 18.495 -8.297 -1.304 1.00 20.90 104 ASN A CA 1
ATOM 658 C C . ASN A 1 104 ? 18.930 -7.134 -2.204 1.00 21.46 104 ASN A C 1
ATOM 659 O O . ASN A 1 104 ? 18.900 -7.229 -3.452 1.00 19.23 104 ASN A O 1
ATOM 664 N N . ILE A 1 105 ? 19.347 -6.029 -1.593 1.00 18.33 105 ILE A N 1
ATOM 665 C CA . ILE A 1 105 ? 19.738 -4.851 -2.384 1.00 20.80 105 ILE A CA 1
ATOM 666 C C . ILE A 1 105 ? 20.973 -5.170 -3.252 1.00 21.25 105 ILE A C 1
ATOM 667 O O . ILE A 1 105 ? 21.117 -4.660 -4.363 1.00 19.54 105 ILE A O 1
ATOM 672 N N . LEU A 1 106 ? 21.864 -6.008 -2.737 1.00 19.34 106 LEU A N 1
ATOM 673 C CA . LEU A 1 106 ? 23.051 -6.369 -3.468 1.00 21.16 106 LEU A CA 1
ATOM 674 C C . LEU A 1 106 ? 22.721 -6.954 -4.868 1.00 23.39 106 LEU A C 1
ATOM 675 O O . LEU A 1 106 ? 23.462 -6.736 -5.839 1.00 21.46 106 LEU A O 1
ATOM 680 N N . ARG A 1 107 ? 21.615 -7.686 -4.956 1.00 24.30 107 ARG A N 1
ATOM 681 C CA . ARG A 1 107 ? 21.246 -8.356 -6.211 1.00 27.50 107 ARG A CA 1
ATOM 682 C C . ARG A 1 107 ? 20.401 -7.513 -7.155 1.00 27.84 107 ARG A C 1
ATOM 683 O O . ARG A 1 107 ? 19.929 -8.022 -8.169 1.00 28.08 107 ARG A O 1
ATOM 691 N N . ARG A 1 108 ? 20.188 -6.247 -6.807 1.00 28.12 108 ARG A N 1
ATOM 692 C CA . ARG A 1 108 ? 19.388 -5.359 -7.634 1.00 29.52 108 ARG A CA 1
ATOM 693 C C . ARG A 1 108 ? 19.952 -5.290 -9.039 1.00 28.78 108 ARG A C 1
ATOM 694 O O . ARG A 1 108 ? 21.163 -5.230 -9.215 1.00 24.52 108 ARG A O 1
ATOM 702 N N . GLN A 1 109 ? 19.069 -5.340 -10.036 1.00 29.11 109 GLN A N 1
ATOM 703 C CA . GLN A 1 109 ? 19.519 -5.239 -11.415 1.00 31.53 109 GLN A CA 1
ATOM 704 C C . GLN A 1 109 ? 18.794 -4.155 -12.183 1.00 31.71 109 GLN A C 1
ATOM 705 O O . GLN A 1 109 ? 17.615 -3.895 -11.952 1.00 32.75 109 GLN A O 1
ATOM 711 N N . ILE A 1 110 ? 19.524 -3.476 -13.058 1.00 30.61 110 ILE A N 1
ATOM 712 C CA . ILE A 1 110 ? 18.946 -2.440 -13.914 1.00 32.54 110 ILE A CA 1
ATOM 713 C C . ILE A 1 110 ? 19.497 -2.833 -15.277 1.00 33.97 110 ILE A C 1
ATOM 714 O O . ILE A 1 110 ? 20.640 -2.530 -15.601 1.00 32.65 110 ILE A O 1
ATOM 719 N N . GLY A 1 111 ? 18.689 -3.531 -16.061 1.00 34.69 111 GLY A N 1
ATOM 720 C CA . GLY A 1 111 ? 19.169 -3.983 -17.351 1.00 36.83 111 GLY A CA 1
ATOM 721 C C . GLY A 1 111 ? 20.248 -5.013 -17.059 1.00 37.04 111 GLY A C 1
ATOM 722 O O . GLY A 1 111 ? 20.005 -6.010 -16.367 1.00 39.69 111 GLY A O 1
ATOM 723 N N . THR A 1 112 ? 21.452 -4.753 -17.545 1.00 37.43 112 THR A N 1
ATOM 724 C CA . THR A 1 112 ? 22.579 -5.660 -17.347 1.00 36.94 112 THR A CA 1
ATOM 725 C C . THR A 1 112 ? 23.423 -5.250 -16.116 1.00 35.74 112 THR A C 1
ATOM 726 O O . THR A 1 112 ? 24.266 -6.007 -15.647 1.00 35.58 112 THR A O 1
ATOM 730 N N . ARG A 1 113 ? 23.170 -4.058 -15.592 1.00 34.22 113 ARG A N 1
ATOM 731 C CA . ARG A 1 113 ? 23.940 -3.553 -14.465 1.00 32.16 113 ARG A CA 1
ATOM 732 C C . ARG A 1 113 ? 23.464 -4.055 -13.099 1.00 29.25 113 ARG A C 1
ATOM 733 O O . ARG A 1 113 ? 22.296 -4.396 -12.937 1.00 23.57 113 ARG A O 1
ATOM 741 N N . THR A 1 114 ? 24.396 -4.131 -12.146 1.00 27.38 114 THR A N 1
ATOM 742 C CA . THR A 1 114 ? 24.096 -4.514 -10.749 1.00 24.84 114 THR A CA 1
ATOM 743 C C . THR A 1 114 ? 24.630 -3.269 -10.002 1.00 20.50 114 THR A C 1
ATOM 744 O O . THR A 1 114 ? 25.783 -3.225 -9.603 1.00 21.64 114 THR A O 1
ATOM 748 N N . PRO A 1 115 ? 23.797 -2.230 -9.849 1.00 20.45 115 PRO A N 1
ATOM 749 C CA . PRO A 1 115 ? 24.186 -0.984 -9.185 1.00 20.28 115 PRO A CA 1
ATOM 750 C C . PRO A 1 115 ? 24.812 -1.098 -7.790 1.00 18.26 115 PRO A C 1
ATOM 751 O O . PRO A 1 115 ? 25.657 -0.302 -7.448 1.00 18.40 115 PRO A O 1
ATOM 755 N N . THR A 1 116 ? 24.368 -2.055 -6.988 1.00 19.50 116 THR A N 1
ATOM 756 C CA . THR A 1 116 ? 24.930 -2.171 -5.628 1.00 19.60 116 THR A CA 1
ATOM 757 C C . THR A 1 116 ? 26.369 -2.662 -5.703 1.00 19.74 116 THR A C 1
ATOM 758 O O . THR A 1 116 ? 27.224 -2.268 -4.901 1.00 18.26 116 THR A O 1
ATOM 762 N N . VAL A 1 117 ? 26.659 -3.501 -6.704 1.00 19.24 117 VAL A N 1
ATOM 763 C CA . VAL A 1 117 ? 28.015 -3.985 -6.847 1.00 17.84 117 VAL A CA 1
ATOM 764 C C . VAL A 1 117 ? 28.885 -2.811 -7.290 1.00 17.97 117 VAL A C 1
ATOM 765 O O . VAL A 1 117 ? 29.952 -2.612 -6.749 1.00 16.47 117 VAL A O 1
ATOM 769 N N . GLU A 1 118 ? 28.413 -2.011 -8.253 1.00 16.74 118 GLU A N 1
ATOM 770 C CA . GLU A 1 118 ? 29.187 -0.866 -8.698 1.00 17.61 118 GLU A CA 1
ATOM 771 C C . GLU A 1 118 ? 29.385 0.079 -7.516 1.00 17.47 118 GLU A C 1
ATOM 772 O O . GLU A 1 118 ? 30.467 0.638 -7.303 1.00 17.99 118 GLU A O 1
ATOM 778 N N . TYR A 1 119 ? 28.337 0.226 -6.725 1.00 16.69 119 TYR A N 1
ATOM 779 C CA . TYR A 1 119 ? 28.397 1.092 -5.556 1.00 18.03 119 TYR A CA 1
ATOM 780 C C . TYR A 1 119 ? 29.498 0.639 -4.596 1.00 18.63 119 TYR A C 1
ATOM 781 O O . TYR A 1 119 ? 30.345 1.444 -4.215 1.00 18.76 119 TYR A O 1
ATOM 790 N N . ILE A 1 120 ? 29.494 -0.639 -4.217 1.00 17.82 120 ILE A N 1
ATOM 791 C CA . ILE A 1 120 ? 30.520 -1.151 -3.297 1.00 18.49 120 ILE A CA 1
ATOM 792 C C . ILE A 1 120 ? 31.942 -1.059 -3.868 1.00 18.55 120 ILE A C 1
ATOM 793 O O . ILE A 1 120 ? 32.917 -0.904 -3.122 1.00 17.88 120 ILE A O 1
ATOM 798 N N . CYS A 1 121 ? 32.082 -1.123 -5.195 1.00 16.91 121 CYS A N 1
ATOM 799 C CA . CYS A 1 121 ? 33.387 -0.987 -5.767 1.00 17.06 121 CYS A CA 1
ATOM 800 C C . CYS A 1 121 ? 33.976 0.401 -5.486 1.00 17.48 121 CYS A C 1
ATOM 801 O O . CYS A 1 121 ? 35.211 0.567 -5.517 1.00 17.87 121 CYS A O 1
ATOM 804 N N . THR A 1 122 ? 33.112 1.394 -5.240 1.00 17.71 122 THR A N 1
ATOM 805 C CA . THR A 1 122 ? 33.556 2.772 -4.942 1.00 20.00 122 THR A CA 1
ATOM 806 C C . THR A 1 122 ? 33.371 3.070 -3.443 1.00 19.99 122 THR A C 1
ATOM 807 O O . THR A 1 122 ? 33.515 4.215 -3.007 1.00 20.53 122 THR A O 1
ATOM 811 N N . GLN A 1 123 ? 33.021 2.039 -2.692 1.00 18.50 123 GLN A N 1
ATOM 812 C CA . GLN A 1 123 ? 32.781 2.137 -1.243 1.00 16.31 123 GLN A CA 1
ATOM 813 C C . GLN A 1 123 ? 33.428 0.880 -0.647 1.00 16.52 123 GLN A C 1
ATOM 814 O O . GLN A 1 123 ? 32.813 0.125 0.144 1.00 18.49 123 GLN A O 1
ATOM 820 N N . GLN A 1 124 ? 34.702 0.662 -0.974 1.00 15.74 124 GLN A N 1
ATOM 821 C CA . GLN A 1 124 ? 35.328 -0.572 -0.549 1.00 14.97 124 GLN A CA 1
ATOM 822 C C . GLN A 1 124 ? 35.464 -0.776 0.942 1.00 16.19 124 GLN A C 1
ATOM 823 O O . GLN A 1 124 ? 35.656 -1.926 1.387 1.00 17.47 124 GLN A O 1
ATOM 829 N N . ASN A 1 125 ? 35.327 0.298 1.713 1.00 15.05 125 ASN A N 1
ATOM 830 C CA . ASN A 1 125 ? 35.454 0.121 3.162 1.00 15.31 125 ASN A CA 1
ATOM 831 C C . ASN A 1 125 ? 34.333 -0.768 3.705 1.00 16.32 125 ASN A C 1
ATOM 832 O O . ASN A 1 125 ? 34.434 -1.307 4.805 1.00 15.91 125 ASN A O 1
ATOM 837 N N . ILE A 1 126 ? 33.239 -0.890 2.970 1.00 15.69 126 ILE A N 1
ATOM 838 C CA . ILE A 1 126 ? 32.172 -1.798 3.421 1.00 15.90 126 ILE A CA 1
ATOM 839 C C . ILE A 1 126 ? 32.726 -3.231 3.498 1.00 17.37 126 ILE A C 1
ATOM 840 O O . ILE A 1 126 ? 32.466 -3.996 4.447 1.00 15.71 126 ILE A O 1
ATOM 845 N N . LEU A 1 127 ? 33.508 -3.621 2.503 1.00 14.21 127 LEU A N 1
ATOM 846 C CA . LEU A 1 127 ? 34.072 -4.943 2.510 1.00 14.27 127 LEU A CA 1
ATOM 847 C C . LEU A 1 127 ? 35.130 -5.079 3.633 1.00 15.46 127 LEU A C 1
ATOM 848 O O . LEU A 1 127 ? 35.197 -6.120 4.292 1.00 15.56 127 LEU A O 1
ATOM 853 N N . PHE A 1 128 ? 35.965 -4.065 3.820 1.00 13.92 128 PHE A N 1
ATOM 854 C CA . PHE A 1 128 ? 37.006 -4.169 4.867 1.00 14.47 128 PHE A CA 1
ATOM 855 C C . PHE A 1 128 ? 36.380 -4.202 6.243 1.00 16.26 128 PHE A C 1
ATOM 856 O O . PHE A 1 128 ? 36.871 -4.889 7.144 1.00 16.89 128 PHE A O 1
ATOM 872 N N . LEU A 1 130 ? 33.322 -5.380 6.888 1.00 16.43 130 LEU A N 1
ATOM 873 C CA . LEU A 1 130 ? 32.687 -6.691 7.055 1.00 17.07 130 LEU A CA 1
ATOM 874 C C . LEU A 1 130 ? 33.733 -7.759 7.412 1.00 18.77 130 LEU A C 1
ATOM 875 O O . LEU A 1 130 ? 33.520 -8.608 8.297 1.00 16.94 130 LEU A O 1
ATOM 880 N N . LEU A 1 131 ? 34.873 -7.727 6.709 1.00 16.96 131 LEU A N 1
ATOM 881 C CA . LEU A 1 131 ? 35.936 -8.692 7.013 1.00 17.04 131 LEU A CA 1
ATOM 882 C C . LEU A 1 131 ? 36.424 -8.580 8.486 1.00 18.31 131 LEU A C 1
ATOM 883 O O . LEU A 1 131 ? 36.609 -9.597 9.160 1.00 18.90 131 LEU A O 1
ATOM 888 N N . LYS A 1 132 ? 36.668 -7.355 8.939 1.00 19.05 132 LYS A N 1
ATOM 889 C CA . LYS A 1 132 ? 37.148 -7.120 10.330 1.00 18.21 132 LYS A CA 1
ATOM 890 C C . LYS A 1 132 ? 36.109 -7.606 11.344 1.00 20.25 132 LYS A C 1
ATOM 891 O O . LYS A 1 132 ? 36.437 -7.955 12.509 1.00 20.68 132 LYS A O 1
ATOM 897 N N . GLY A 1 133 ? 34.854 -7.639 10.904 1.00 20.22 133 GLY A N 1
ATOM 898 C CA . GLY A 1 133 ? 33.765 -8.088 11.755 1.00 20.46 133 GLY A CA 1
ATOM 899 C C . GLY A 1 133 ? 33.941 -9.521 12.238 1.00 22.45 133 GLY A C 1
ATOM 900 O O . GLY A 1 133 ? 33.325 -9.933 13.252 1.00 20.74 133 GLY A O 1
ATOM 901 N N . TYR A 1 134 ? 34.755 -10.312 11.525 1.00 20.59 134 TYR A N 1
ATOM 902 C CA . TYR A 1 134 ? 34.987 -11.674 11.997 1.00 21.09 134 TYR A CA 1
ATOM 903 C C . TYR A 1 134 ? 35.641 -11.671 13.387 1.00 20.39 134 TYR A C 1
ATOM 904 O O . TYR A 1 134 ? 35.610 -12.674 14.096 1.00 20.54 134 TYR A O 1
ATOM 913 N N . GLU A 1 135 ? 36.235 -10.546 13.757 1.00 21.28 135 GLU A N 1
ATOM 914 C CA . GLU A 1 135 ? 36.906 -10.435 15.063 1.00 23.99 135 GLU A CA 1
ATOM 915 C C . GLU A 1 135 ? 36.000 -10.029 16.228 1.00 25.67 135 GLU A C 1
ATOM 916 O O . GLU A 1 135 ? 36.473 -9.908 17.376 1.00 25.13 135 GLU A O 1
ATOM 922 N N . SER A 1 136 ? 34.717 -9.807 15.945 1.00 22.60 136 SER A N 1
ATOM 923 C CA . SER A 1 136 ? 33.738 -9.444 16.975 1.00 24.44 136 SER A CA 1
ATOM 924 C C . SER A 1 136 ? 32.698 -10.547 17.026 1.00 24.36 136 SER A C 1
ATOM 925 O O . SER A 1 136 ? 31.872 -10.707 16.114 1.00 23.23 136 SER A O 1
ATOM 928 N N . PRO A 1 137 ? 32.704 -11.318 18.124 1.00 24.31 137 PRO A N 1
ATOM 929 C CA . PRO A 1 137 ? 31.789 -12.436 18.319 1.00 23.56 137 PRO A CA 1
ATOM 930 C C . PRO A 1 137 ? 30.333 -12.195 18.041 1.00 21.74 137 PRO A C 1
ATOM 931 O O . PRO A 1 137 ? 29.654 -13.063 17.492 1.00 25.26 137 PRO A O 1
ATOM 935 N N . GLU A 1 138 ? 29.835 -11.026 18.389 1.00 21.50 138 GLU A N 1
ATOM 936 C CA . GLU A 1 138 ? 28.419 -10.804 18.226 1.00 24.05 138 GLU A CA 1
ATOM 937 C C . GLU A 1 138 ? 27.971 -10.441 16.821 1.00 22.43 138 GLU A C 1
ATOM 938 O O . GLU A 1 138 ? 26.786 -10.426 16.549 1.00 22.54 138 GLU A O 1
ATOM 949 N N . ILE A 1 139 ? 28.920 -10.151 15.935 1.00 21.01 139 ILE A N 1
ATOM 950 C CA . ILE A 1 139 ? 28.547 -9.837 14.552 1.00 20.03 139 ILE A CA 1
ATOM 951 C C . ILE A 1 139 ? 29.238 -10.714 13.501 1.00 19.68 139 ILE A C 1
ATOM 952 O O . ILE A 1 139 ? 28.858 -10.669 12.322 1.00 20.03 139 ILE A O 1
ATOM 957 N N . ALA A 1 140 ? 30.226 -11.497 13.908 1.00 17.32 140 ALA A N 1
ATOM 958 C CA . ALA A 1 140 ? 30.951 -12.365 12.969 1.00 19.77 140 ALA A CA 1
ATOM 959 C C . ALA A 1 140 ? 30.098 -13.174 11.975 1.00 19.49 140 ALA A C 1
ATOM 960 O O . ALA A 1 140 ? 30.343 -13.147 10.747 1.00 19.13 140 ALA A O 1
ATOM 962 N N . LEU A 1 141 ? 29.089 -13.896 12.461 1.00 19.45 141 LEU A N 1
ATOM 963 C CA . LEU A 1 141 ? 28.294 -14.683 11.506 1.00 19.36 141 LEU A CA 1
ATOM 964 C C . LEU A 1 141 ? 27.508 -13.826 10.528 1.00 18.70 141 LEU A C 1
ATOM 965 O O . LEU A 1 141 ? 27.359 -14.194 9.348 1.00 17.77 141 LEU A O 1
ATOM 970 N N . ASN A 1 142 ? 27.010 -12.674 10.978 1.00 18.20 142 ASN A N 1
ATOM 971 C CA . ASN A 1 142 ? 26.260 -11.843 10.034 1.00 17.96 142 ASN A CA 1
ATOM 972 C C . ASN A 1 142 ? 27.231 -11.276 8.998 1.00 18.71 142 ASN A C 1
ATOM 973 O O . ASN A 1 142 ? 26.856 -11.129 7.846 1.00 18.10 142 ASN A O 1
ATOM 978 N N . CYS A 1 143 ? 28.441 -10.943 9.427 1.00 16.64 143 CYS A N 1
ATOM 979 C CA . CYS A 1 143 ? 29.462 -10.436 8.484 1.00 17.39 143 CYS A CA 1
ATOM 980 C C . CYS A 1 143 ? 29.777 -11.535 7.471 1.00 18.11 143 CYS A C 1
ATOM 981 O O . CYS A 1 143 ? 29.868 -11.259 6.245 1.00 17.11 143 CYS A O 1
ATOM 984 N N . GLY A 1 144 ? 29.914 -12.776 7.952 1.00 18.14 144 GLY A N 1
ATOM 985 C CA . GLY A 1 144 ? 30.167 -13.890 7.051 1.00 18.81 144 GLY A CA 1
ATOM 986 C C . GLY A 1 144 ? 29.085 -14.029 5.992 1.00 17.38 144 GLY A C 1
ATOM 987 O O . GLY A 1 144 ? 29.363 -14.191 4.770 1.00 17.99 144 GLY A O 1
ATOM 988 N N . ILE A 1 145 ? 27.824 -13.958 6.434 1.00 16.02 145 ILE A N 1
ATOM 989 C CA . ILE A 1 145 ? 26.683 -14.058 5.519 1.00 17.54 145 ILE A CA 1
ATOM 990 C C . ILE A 1 145 ? 26.768 -12.992 4.447 1.00 17.87 145 ILE A C 1
ATOM 991 O O . ILE A 1 145 ? 26.643 -13.290 3.235 1.00 16.60 145 ILE A O 1
ATOM 1004 N N . LEU A 1 147 ? 29.386 -11.181 3.565 1.00 16.61 147 LEU A N 1
ATOM 1005 C CA . LEU A 1 147 ? 30.582 -11.361 2.762 1.00 17.46 147 LEU A CA 1
ATOM 1006 C C . LEU A 1 147 ? 30.372 -12.431 1.682 1.00 18.15 147 LEU A C 1
ATOM 1007 O O . LEU A 1 147 ? 30.756 -12.245 0.498 1.00 17.36 147 LEU A O 1
ATOM 1012 N N . ARG A 1 148 ? 29.789 -13.566 2.072 1.00 16.58 148 ARG A N 1
ATOM 1013 C CA . ARG A 1 148 ? 29.599 -14.629 1.076 1.00 18.92 148 ARG A CA 1
ATOM 1014 C C . ARG A 1 148 ? 28.651 -14.177 -0.027 1.00 18.47 148 ARG A C 1
ATOM 1015 O O . ARG A 1 148 ? 28.790 -14.609 -1.175 1.00 19.84 148 ARG A O 1
ATOM 1023 N N . GLU A 1 149 ? 27.677 -13.323 0.281 1.00 18.00 149 GLU A N 1
ATOM 1024 C CA . GLU A 1 149 ? 26.822 -12.805 -0.804 1.00 16.99 149 GLU A CA 1
ATOM 1025 C C . GLU A 1 149 ? 27.632 -11.861 -1.701 1.00 19.29 149 GLU A C 1
ATOM 1026 O O . GLU A 1 149 ? 27.508 -11.906 -2.935 1.00 15.48 149 GLU A O 1
ATOM 1032 N N . CYS A 1 150 ? 28.482 -11.019 -1.108 1.00 17.70 150 CYS A N 1
ATOM 1033 C CA . CYS A 1 150 ? 29.334 -10.133 -1.924 1.00 17.14 150 CYS A CA 1
ATOM 1034 C C . CYS A 1 150 ? 30.205 -10.929 -2.912 1.00 19.33 150 CYS A C 1
ATOM 1035 O O . CYS A 1 150 ? 30.314 -10.575 -4.090 1.00 19.13 150 CYS A O 1
ATOM 1038 N N . ILE A 1 151 ? 30.821 -11.980 -2.378 1.00 16.44 151 ILE A N 1
ATOM 1039 C CA . ILE A 1 151 ? 31.732 -12.893 -3.068 1.00 19.87 151 ILE A CA 1
ATOM 1040 C C . ILE A 1 151 ? 31.136 -13.501 -4.332 1.00 18.21 151 ILE A C 1
ATOM 1041 O O . ILE A 1 151 ? 31.877 -13.951 -5.216 1.00 18.44 151 ILE A O 1
ATOM 1046 N N . ARG A 1 152 ? 29.810 -13.561 -4.399 1.00 16.71 152 ARG A N 1
ATOM 1047 C CA . ARG A 1 152 ? 29.157 -14.085 -5.610 1.00 17.10 152 ARG A CA 1
ATOM 1048 C C . ARG A 1 152 ? 29.477 -13.220 -6.844 1.00 18.91 152 ARG A C 1
ATOM 1049 O O . ARG A 1 152 ? 29.382 -13.693 -7.984 1.00 17.91 152 ARG A O 1
ATOM 1057 N N . HIS A 1 153 ? 29.839 -11.956 -6.608 1.00 17.47 153 HIS A N 1
ATOM 1058 C CA . HIS A 1 153 ? 30.140 -10.990 -7.670 1.00 17.79 153 HIS A CA 1
ATOM 1059 C C . HIS A 1 153 ? 31.639 -10.891 -7.818 1.00 18.95 153 HIS A C 1
ATOM 1060 O O . HIS A 1 153 ? 32.348 -10.559 -6.861 1.00 16.48 153 HIS A O 1
ATOM 1067 N N . GLU A 1 154 ? 32.125 -11.244 -9.013 1.00 16.72 154 GLU A N 1
ATOM 1068 C CA . GLU A 1 154 ? 33.565 -11.288 -9.269 1.00 18.07 154 GLU A CA 1
ATOM 1069 C C . GLU A 1 154 ? 34.324 -10.014 -8.892 1.00 16.95 154 GLU A C 1
ATOM 1070 O O . GLU A 1 154 ? 35.415 -10.107 -8.356 1.00 19.23 154 GLU A O 1
ATOM 1081 N N . PRO A 1 155 ? 33.747 -8.819 -9.099 1.00 17.47 155 PRO A N 1
ATOM 1082 C CA . PRO A 1 155 ? 34.536 -7.634 -8.713 1.00 15.55 155 PRO A CA 1
ATOM 1083 C C . PRO A 1 155 ? 34.762 -7.502 -7.200 1.00 16.78 155 PRO A C 1
ATOM 1084 O O . PRO A 1 155 ? 35.799 -6.996 -6.742 1.00 16.85 155 PRO A O 1
ATOM 1088 N N . LEU A 1 156 ? 33.789 -7.969 -6.433 1.00 16.92 156 LEU A N 1
ATOM 1089 C CA . LEU A 1 156 ? 33.880 -7.872 -4.970 1.00 17.00 156 LEU A CA 1
ATOM 1090 C C . LEU A 1 156 ? 34.794 -8.989 -4.460 1.00 17.85 156 LEU A C 1
ATOM 1091 O O . LEU A 1 156 ? 35.563 -8.789 -3.530 1.00 16.39 156 LEU A O 1
ATOM 1096 N N . ALA A 1 157 ? 34.705 -10.173 -5.057 1.00 15.23 157 ALA A N 1
ATOM 1097 C CA . ALA A 1 157 ? 35.610 -11.256 -4.674 1.00 15.18 157 ALA A CA 1
ATOM 1098 C C . ALA A 1 157 ? 37.056 -10.789 -4.924 1.00 16.48 157 ALA A C 1
ATOM 1099 O O . ALA A 1 157 ? 37.972 -11.032 -4.133 1.00 16.18 157 ALA A O 1
ATOM 1101 N N . LYS A 1 158 ? 37.270 -10.124 -6.055 1.00 15.03 158 LYS A N 1
ATOM 1102 C CA . LYS A 1 158 ? 38.610 -9.645 -6.395 1.00 15.70 158 LYS A CA 1
ATOM 1103 C C . LYS A 1 158 ? 39.171 -8.662 -5.369 1.00 15.67 158 LYS A C 1
ATOM 1104 O O . LYS A 1 158 ? 40.323 -8.776 -4.967 1.00 17.24 158 LYS A O 1
ATOM 1110 N N . ILE A 1 159 ? 38.355 -7.695 -4.973 1.00 15.31 159 ILE A N 1
ATOM 1111 C CA . ILE A 1 159 ? 38.810 -6.693 -4.009 1.00 17.67 159 ILE A CA 1
ATOM 1112 C C . ILE A 1 159 ? 39.234 -7.429 -2.741 1.00 18.45 159 ILE A C 1
ATOM 1113 O O . ILE A 1 159 ? 40.273 -7.137 -2.135 1.00 19.90 159 ILE A O 1
ATOM 1118 N N . ILE A 1 160 ? 38.392 -8.362 -2.296 1.00 17.66 160 ILE A N 1
ATOM 1119 C CA . ILE A 1 160 ? 38.734 -9.072 -1.054 1.00 17.55 160 ILE A CA 1
ATOM 1120 C C . ILE A 1 160 ? 39.972 -9.930 -1.198 1.00 19.36 160 ILE A C 1
ATOM 1121 O O . ILE A 1 160 ? 40.883 -9.878 -0.366 1.00 19.06 160 ILE A O 1
ATOM 1126 N N . LEU A 1 161 ? 40.031 -10.702 -2.270 1.00 17.53 161 LEU A N 1
ATOM 1127 C CA . LEU A 1 161 ? 41.166 -11.603 -2.473 1.00 19.33 161 LEU A CA 1
ATOM 1128 C C . LEU A 1 161 ? 42.534 -10.888 -2.607 1.00 20.19 161 LEU A C 1
ATOM 1129 O O . LEU A 1 161 ? 43.551 -11.382 -2.128 1.00 19.88 161 LEU A O 1
ATOM 1134 N N . TRP A 1 162 ? 42.557 -9.740 -3.276 1.00 20.59 162 TRP A N 1
ATOM 1135 C CA . TRP A 1 162 ? 43.810 -8.995 -3.468 1.00 23.43 162 TRP A CA 1
ATOM 1136 C C . TRP A 1 162 ? 44.193 -8.170 -2.257 1.00 22.23 162 TRP A C 1
ATOM 1137 O O . TRP A 1 162 ? 45.292 -7.648 -2.186 1.00 23.26 162 TRP A O 1
ATOM 1148 N N . SER A 1 163 ? 43.291 -8.042 -1.299 1.00 22.25 163 SER A N 1
ATOM 1149 C CA . SER A 1 163 ? 43.557 -7.246 -0.103 1.00 22.45 163 SER A CA 1
ATOM 1150 C C . SER A 1 163 ? 44.432 -7.962 0.922 1.00 24.89 163 SER A C 1
ATOM 1151 O O . SER A 1 163 ? 44.447 -9.198 0.990 1.00 22.27 163 SER A O 1
ATOM 1154 N N . GLU A 1 164 ? 45.153 -7.174 1.722 1.00 24.27 164 GLU A N 1
ATOM 1155 C CA . GLU A 1 164 ? 46.018 -7.728 2.777 1.00 25.79 164 GLU A CA 1
ATOM 1156 C C . GLU A 1 164 ? 45.156 -8.428 3.795 1.00 24.36 164 GLU A C 1
ATOM 1157 O O . GLU A 1 164 ? 45.588 -9.357 4.510 1.00 22.64 164 GLU A O 1
ATOM 1163 N N . GLN A 1 165 ? 43.941 -7.934 3.914 1.00 22.20 165 GLN A N 1
ATOM 1164 C CA . GLN A 1 165 ? 43.021 -8.489 4.863 1.00 21.17 165 GLN A CA 1
ATOM 1165 C C . GLN A 1 165 ? 42.647 -9.942 4.478 1.00 20.66 165 GLN A C 1
ATOM 1166 O O . GLN A 1 165 ? 42.229 -10.733 5.314 1.00 20.96 165 GLN A O 1
ATOM 1177 N N . PHE A 1 166 ? 42.870 -10.325 3.222 1.00 18.35 166 PHE A N 1
ATOM 1178 C CA . PHE A 1 166 ? 42.584 -11.714 2.863 1.00 18.83 166 PHE A CA 1
ATOM 1179 C C . PHE A 1 166 ? 43.401 -12.659 3.767 1.00 19.03 166 PHE A C 1
ATOM 1180 O O . PHE A 1 166 ? 42.924 -13.742 4.148 1.00 17.37 166 PHE A O 1
ATOM 1188 N N . TYR A 1 167 ? 44.649 -12.276 4.079 1.00 18.01 167 TYR A N 1
ATOM 1189 C CA . TYR A 1 167 ? 45.493 -13.132 4.929 1.00 17.24 167 TYR A CA 1
ATOM 1190 C C . TYR A 1 167 ? 44.965 -13.282 6.338 1.00 19.24 167 TYR A C 1
ATOM 1191 O O . TYR A 1 167 ? 45.415 -14.170 7.064 1.00 20.01 167 TYR A O 1
ATOM 1200 N N . ASP A 1 168 ? 44.016 -12.430 6.727 1.00 19.88 168 ASP A N 1
ATOM 1201 C CA . ASP A 1 168 ? 43.424 -12.552 8.060 1.00 20.53 168 ASP A CA 1
ATOM 1202 C C . ASP A 1 168 ? 42.619 -13.841 8.124 1.00 20.34 168 ASP A C 1
ATOM 1203 O O . ASP A 1 168 ? 42.404 -14.355 9.217 1.00 20.43 168 ASP A O 1
ATOM 1208 N N . PHE A 1 169 ? 42.171 -14.377 6.981 1.00 18.79 169 PHE A N 1
ATOM 1209 C CA . PHE A 1 169 ? 41.434 -15.656 7.044 1.00 19.17 169 PHE A CA 1
ATOM 1210 C C . PHE A 1 169 ? 42.310 -16.779 7.624 1.00 20.13 169 PHE A C 1
ATOM 1211 O O . PHE A 1 169 ? 41.788 -17.726 8.229 1.00 19.44 169 PHE A O 1
ATOM 1219 N N . PHE A 1 170 ? 43.632 -16.680 7.469 1.00 18.68 170 PHE A N 1
ATOM 1220 C CA . PHE A 1 170 ? 44.469 -17.751 7.987 1.00 21.09 170 PHE A CA 1
ATOM 1221 C C . PHE A 1 170 ? 44.407 -17.718 9.495 1.00 22.48 170 PHE A C 1
ATOM 1222 O O . PHE A 1 170 ? 44.556 -18.746 10.146 1.00 24.26 170 PHE A O 1
ATOM 1230 N N . ARG A 1 171 ? 44.175 -16.534 10.038 1.00 23.62 171 ARG A N 1
ATOM 1231 C CA . ARG A 1 171 ? 44.060 -16.424 11.484 1.00 24.38 171 ARG A CA 1
ATOM 1232 C C . ARG A 1 171 ? 42.661 -16.834 11.920 1.00 23.11 171 ARG A C 1
ATOM 1233 O O . ARG A 1 171 ? 42.498 -17.590 12.878 1.00 23.42 171 ARG A O 1
ATOM 1241 N N . TYR A 1 172 ? 41.643 -16.366 11.197 1.00 22.27 172 TYR A N 1
ATOM 1242 C CA . TYR A 1 172 ? 40.253 -16.688 11.538 1.00 21.76 172 TYR A CA 1
ATOM 1243 C C . TYR A 1 172 ? 39.935 -18.181 11.528 1.00 23.67 172 TYR A C 1
ATOM 1244 O O . TYR A 1 172 ? 39.241 -18.695 12.443 1.00 21.34 172 TYR A O 1
ATOM 1253 N N . VAL A 1 173 ? 40.416 -18.905 10.517 1.00 21.60 173 VAL A N 1
ATOM 1254 C CA . VAL A 1 173 ? 40.098 -20.329 10.505 1.00 21.62 173 VAL A CA 1
ATOM 1255 C C . VAL A 1 173 ? 40.818 -21.113 11.621 1.00 23.12 173 VAL A C 1
ATOM 1256 O O . VAL A 1 173 ? 40.507 -22.278 11.839 1.00 25.08 173 VAL A O 1
ATOM 1260 N N . GLU A 1 174 ? 41.777 -20.481 12.296 1.00 26.58 174 GLU A N 1
ATOM 1261 C CA . GLU A 1 174 ? 42.522 -21.132 13.406 1.00 27.76 174 GLU A CA 1
ATOM 1262 C C . GLU A 1 174 ? 42.036 -20.618 14.763 1.00 29.68 174 GLU A C 1
ATOM 1263 O O . GLU A 1 174 ? 42.628 -20.925 15.798 1.00 29.48 174 GLU A O 1
ATOM 1281 N N . SER A 1 176 ? 39.933 -20.096 18.239 1.00 28.65 176 SER A N 1
ATOM 1282 C CA . SER A 1 176 ? 39.503 -21.072 19.251 1.00 28.40 176 SER A CA 1
ATOM 1283 C C . SER A 1 176 ? 37.994 -21.277 19.267 1.00 27.47 176 SER A C 1
ATOM 1284 O O . SER A 1 176 ? 37.497 -22.285 19.771 1.00 28.74 176 SER A O 1
ATOM 1287 N N . THR A 1 177 ? 37.241 -20.315 18.739 1.00 28.80 177 THR A N 1
ATOM 1288 C CA . THR A 1 177 ? 35.795 -20.484 18.672 1.00 27.04 177 THR A CA 1
ATOM 1289 C C . THR A 1 177 ? 35.575 -21.193 17.346 1.00 29.29 177 THR A C 1
ATOM 1290 O O . THR A 1 177 ? 35.513 -20.572 16.298 1.00 25.68 177 THR A O 1
ATOM 1294 N N . PHE A 1 178 ? 35.452 -22.511 17.415 1.00 28.09 178 PHE A N 1
ATOM 1295 C CA . PHE A 1 178 ? 35.317 -23.325 16.235 1.00 27.31 178 PHE A CA 1
ATOM 1296 C C . PHE A 1 178 ? 34.171 -23.044 15.279 1.00 26.30 178 PHE A C 1
ATOM 1297 O O . PHE A 1 178 ? 34.340 -23.234 14.069 1.00 24.10 178 PHE A O 1
ATOM 1305 N N . ASP A 1 179 ? 33.028 -22.598 15.784 1.00 23.74 179 ASP A N 1
ATOM 1306 C CA . ASP A 1 179 ? 31.895 -22.300 14.902 1.00 24.72 179 ASP A CA 1
ATOM 1307 C C . ASP A 1 179 ? 32.215 -21.095 13.990 1.00 24.18 179 ASP A C 1
ATOM 1308 O O . ASP A 1 179 ? 31.923 -21.118 12.761 1.00 22.15 179 ASP A O 1
ATOM 1313 N N . ILE A 1 180 ? 32.826 -20.068 14.569 1.00 20.81 180 ILE A N 1
ATOM 1314 C CA . ILE A 1 180 ? 33.215 -18.901 13.794 1.00 21.46 180 ILE A CA 1
ATOM 1315 C C . ILE A 1 180 ? 34.371 -19.294 12.853 1.00 22.19 180 ILE A C 1
ATOM 1316 O O . ILE A 1 180 ? 34.419 -18.848 11.684 1.00 19.99 180 ILE A O 1
ATOM 1321 N N . ALA A 1 181 ? 35.320 -20.099 13.352 1.00 20.86 181 ALA A N 1
ATOM 1322 C CA . ALA A 1 181 ? 36.419 -20.559 12.482 1.00 20.95 181 ALA A CA 1
ATOM 1323 C C . ALA A 1 181 ? 35.841 -21.305 11.273 1.00 21.95 181 ALA A C 1
ATOM 1324 O O . ALA A 1 181 ? 36.307 -21.123 10.134 1.00 21.41 181 ALA A O 1
ATOM 1326 N N . SER A 1 182 ? 34.834 -22.151 11.503 1.00 21.38 182 SER A N 1
ATOM 1327 C CA . SER A 1 182 ? 34.225 -22.910 10.394 1.00 22.16 182 SER A CA 1
ATOM 1328 C C . SER A 1 182 ? 33.533 -21.959 9.400 1.00 21.39 182 SER A C 1
ATOM 1329 O O . SER A 1 182 ? 33.560 -22.168 8.177 1.00 18.73 182 SER A O 1
ATOM 1332 N N . ASP A 1 183 ? 32.886 -20.931 9.927 1.00 19.16 183 ASP A N 1
ATOM 1333 C CA . ASP A 1 183 ? 32.202 -19.979 9.048 1.00 19.67 183 ASP A CA 1
ATOM 1334 C C . ASP A 1 183 ? 33.243 -19.206 8.215 1.00 19.67 183 ASP A C 1
ATOM 1335 O O . ASP A 1 183 ? 33.051 -18.988 7.015 1.00 17.62 183 ASP A O 1
ATOM 1340 N N . ALA A 1 184 ? 34.332 -18.782 8.851 1.00 15.77 184 ALA A N 1
ATOM 1341 C CA . ALA A 1 184 ? 35.380 -18.088 8.116 1.00 19.02 184 ALA A CA 1
ATOM 1342 C C . ALA A 1 184 ? 35.949 -19.027 7.028 1.00 18.64 184 ALA A C 1
ATOM 1343 O O . ALA A 1 184 ? 36.292 -18.575 5.911 1.00 17.47 184 ALA A O 1
ATOM 1345 N N . PHE A 1 185 ? 36.078 -20.320 7.354 1.00 19.13 185 PHE A N 1
ATOM 1346 C CA . PHE A 1 185 ? 36.596 -21.258 6.358 1.00 18.56 185 PHE A CA 1
ATOM 1347 C C . PHE A 1 185 ? 35.657 -21.331 5.145 1.00 18.25 185 PHE A C 1
ATOM 1348 O O . PHE A 1 185 ? 36.142 -21.385 4.014 1.00 17.28 185 PHE A O 1
ATOM 1356 N N . ALA A 1 186 ? 34.340 -21.363 5.366 1.00 17.37 186 ALA A N 1
ATOM 1357 C CA . ALA A 1 186 ? 33.430 -21.399 4.208 1.00 16.98 186 ALA A CA 1
ATOM 1358 C C . ALA A 1 186 ? 33.644 -20.164 3.325 1.00 17.60 186 ALA A C 1
ATOM 1359 O O . ALA A 1 186 ? 33.601 -20.269 2.104 1.00 19.19 186 ALA A O 1
ATOM 1361 N N . THR A 1 187 ? 33.866 -19.006 3.932 1.00 17.28 187 THR A N 1
ATOM 1362 C CA . THR A 1 187 ? 34.063 -17.766 3.154 1.00 17.04 187 THR A CA 1
ATOM 1363 C C . THR A 1 187 ? 35.380 -17.845 2.364 1.00 17.52 187 THR A C 1
ATOM 1364 O O . THR A 1 187 ? 35.438 -17.531 1.154 1.00 17.90 187 THR A O 1
ATOM 1368 N N . PHE A 1 188 ? 36.419 -18.253 3.068 1.00 15.91 188 PHE A N 1
ATOM 1369 C CA . PHE A 1 188 ? 37.757 -18.453 2.542 1.00 18.93 188 PHE A CA 1
ATOM 1370 C C . PHE A 1 188 ? 37.662 -19.425 1.332 1.00 19.60 188 PHE A C 1
ATOM 1371 O O . PHE A 1 188 ? 38.160 -19.129 0.250 1.00 18.33 188 PHE A O 1
ATOM 1379 N N . LYS A 1 189 ? 37.034 -20.587 1.528 1.00 18.59 189 LYS A N 1
ATOM 1380 C CA . LYS A 1 189 ? 36.898 -21.562 0.421 1.00 20.83 189 LYS A CA 1
ATOM 1381 C C . LYS A 1 189 ? 36.137 -21.004 -0.792 1.00 19.96 189 LYS A C 1
ATOM 1382 O O . LYS A 1 189 ? 36.491 -21.267 -1.949 1.00 19.91 189 LYS A O 1
ATOM 1388 N N . ASP A 1 190 ? 35.073 -20.252 -0.523 1.00 20.07 190 ASP A N 1
ATOM 1389 C CA . ASP A 1 190 ? 34.274 -19.660 -1.591 1.00 21.84 190 ASP A CA 1
ATOM 1390 C C . ASP A 1 190 ? 35.182 -18.727 -2.399 1.00 21.80 190 ASP A C 1
ATOM 1391 O O . ASP A 1 190 ? 35.221 -18.798 -3.627 1.00 21.84 190 ASP A O 1
ATOM 1396 N N . LEU A 1 191 ? 35.922 -17.861 -1.710 1.00 18.60 191 LEU A N 1
ATOM 1397 C CA . LEU A 1 191 ? 36.819 -16.930 -2.389 1.00 19.84 191 LEU A CA 1
ATOM 1398 C C . LEU A 1 191 ? 37.808 -17.633 -3.327 1.00 21.17 191 LEU A C 1
ATOM 1399 O O . LEU A 1 191 ? 38.088 -17.160 -4.434 1.00 21.17 191 LEU A O 1
ATOM 1404 N N . LEU A 1 192 ? 38.334 -18.762 -2.861 1.00 19.47 192 LEU A N 1
ATOM 1405 C CA . LEU A 1 192 ? 39.331 -19.495 -3.596 1.00 20.24 192 LEU A CA 1
ATOM 1406 C C . LEU A 1 192 ? 38.816 -20.386 -4.689 1.00 20.68 192 LEU A C 1
ATOM 1407 O O . LEU A 1 192 ? 39.618 -20.841 -5.510 1.00 21.60 192 LEU A O 1
ATOM 1412 N N . THR A 1 193 ? 37.510 -20.647 -4.698 1.00 18.78 193 THR A N 1
ATOM 1413 C CA . THR A 1 193 ? 36.945 -21.594 -5.672 1.00 20.17 193 THR A CA 1
ATOM 1414 C C . THR A 1 193 ? 35.800 -21.112 -6.579 1.00 21.11 193 THR A C 1
ATOM 1415 O O . THR A 1 193 ? 35.538 -21.729 -7.629 1.00 23.55 193 THR A O 1
ATOM 1419 N N . ARG A 1 194 ? 35.133 -20.012 -6.226 1.00 21.75 194 ARG A N 1
ATOM 1420 C CA . ARG A 1 194 ? 34.004 -19.573 -7.029 1.00 21.45 194 ARG A CA 1
ATOM 1421 C C . ARG A 1 194 ? 34.339 -19.011 -8.404 1.00 21.27 194 ARG A C 1
ATOM 1422 O O . ARG A 1 194 ? 33.789 -19.479 -9.392 1.00 22.93 194 ARG A O 1
ATOM 1430 N N . HIS A 1 195 ? 35.206 -18.008 -8.466 1.00 18.61 195 HIS A N 1
ATOM 1431 C CA . HIS A 1 195 ? 35.576 -17.396 -9.735 1.00 20.23 195 HIS A CA 1
ATOM 1432 C C . HIS A 1 195 ? 36.918 -17.996 -10.121 1.00 20.34 195 HIS A C 1
ATOM 1433 O O . HIS A 1 195 ? 37.949 -17.581 -9.644 1.00 21.21 195 HIS A O 1
ATOM 1440 N N . LYS A 1 196 ? 36.864 -18.995 -11.005 1.00 21.61 196 LYS A N 1
ATOM 1441 C CA . LYS A 1 196 ? 38.066 -19.748 -11.375 1.00 23.54 196 LYS A CA 1
ATOM 1442 C C . LYS A 1 196 ? 39.241 -18.997 -11.970 1.00 22.95 196 LYS A C 1
ATOM 1443 O O . LYS A 1 196 ? 40.376 -19.212 -11.570 1.00 22.38 196 LYS A O 1
ATOM 1449 N N . LEU A 1 197 ? 38.992 -18.141 -12.956 1.00 23.81 197 LEU A N 1
ATOM 1450 C CA . LEU A 1 197 ? 40.079 -17.402 -13.577 1.00 22.93 197 LEU A CA 1
ATOM 1451 C C . LEU A 1 197 ? 40.689 -16.450 -12.575 1.00 21.64 197 LEU A C 1
ATOM 1452 O O . LEU A 1 197 ? 41.900 -16.314 -12.488 1.00 21.96 197 LEU A O 1
ATOM 1457 N N . LEU A 1 198 ? 39.820 -15.774 -11.832 1.00 20.34 198 LEU A N 1
ATOM 1458 C CA . LEU A 1 198 ? 40.258 -14.828 -10.824 1.00 21.20 198 LEU A CA 1
ATOM 1459 C C . LEU A 1 198 ? 41.109 -15.531 -9.744 1.00 19.88 198 LEU A C 1
ATOM 1460 O O . LEU A 1 198 ? 42.188 -15.063 -9.368 1.00 21.20 198 LEU A O 1
ATOM 1465 N N . SER A 1 199 ? 40.627 -16.658 -9.236 1.00 19.32 199 SER A N 1
ATOM 1466 C CA . SER A 1 199 ? 41.402 -17.362 -8.206 1.00 18.65 199 SER A CA 1
ATOM 1467 C C . SER A 1 199 ? 42.727 -17.868 -8.777 1.00 20.02 199 SER A C 1
ATOM 1468 O O . SER A 1 199 ? 43.773 -17.742 -8.143 1.00 21.38 199 SER A O 1
ATOM 1473 N N . ALA A 1 200 ? 42.691 -18.410 -9.999 1.00 21.30 200 ALA A N 1
ATOM 1474 C CA . ALA A 1 200 ? 43.918 -18.902 -10.626 1.00 21.31 200 ALA A CA 1
ATOM 1475 C C . ALA A 1 200 ? 44.939 -17.769 -10.792 1.00 22.53 200 ALA A C 1
ATOM 1476 O O . ALA A 1 200 ? 46.131 -17.978 -10.600 1.00 23.28 200 ALA A O 1
ATOM 1478 N N . GLU A 1 201 ? 44.474 -16.570 -11.150 1.00 22.84 201 GLU A N 1
ATOM 1479 C CA . GLU A 1 201 ? 45.388 -15.426 -11.352 1.00 24.47 201 GLU A CA 1
ATOM 1480 C C . GLU A 1 201 ? 45.953 -15.003 -9.991 1.00 24.20 201 GLU A C 1
ATOM 1481 O O . GLU A 1 201 ? 47.128 -14.659 -9.874 1.00 26.29 201 GLU A O 1
ATOM 1487 N N . PHE A 1 202 ? 45.128 -15.044 -8.954 1.00 23.25 202 PHE A N 1
ATOM 1488 C CA . PHE A 1 202 ? 45.614 -14.685 -7.608 1.00 23.59 202 PHE A CA 1
ATOM 1489 C C . PHE A 1 202 ? 46.686 -15.661 -7.090 1.00 23.63 202 PHE 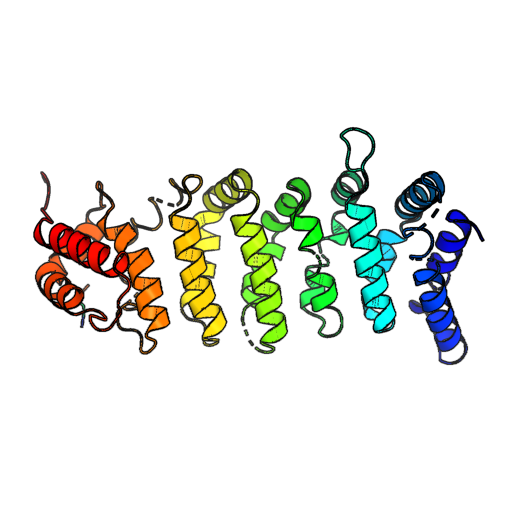A C 1
ATOM 1490 O O . PHE A 1 202 ? 47.760 -15.261 -6.605 1.00 23.78 202 PHE A O 1
ATOM 1498 N N . LEU A 1 203 ? 46.372 -16.944 -7.150 1.00 23.41 203 LEU A N 1
ATOM 1499 C CA . LEU A 1 203 ? 47.292 -17.951 -6.668 1.00 24.07 203 LEU A CA 1
ATOM 1500 C C . LEU A 1 203 ? 48.641 -17.870 -7.376 1.00 25.73 203 LEU A C 1
ATOM 1501 O O . LEU A 1 203 ? 49.682 -18.034 -6.750 1.00 24.83 203 LEU A O 1
ATOM 1506 N N . GLU A 1 204 ? 48.618 -17.623 -8.682 1.00 27.60 204 GLU A N 1
ATOM 1507 C CA . GLU A 1 204 ? 49.869 -17.534 -9.425 1.00 30.43 204 GLU A CA 1
ATOM 1508 C C . GLU A 1 204 ? 50.704 -16.334 -8.993 1.00 30.78 204 GLU A C 1
ATOM 1509 O O . GLU A 1 204 ? 51.902 -16.465 -8.745 1.00 29.94 204 GLU A O 1
ATOM 1515 N N . GLN A 1 205 ? 50.059 -15.176 -8.864 1.00 31.18 205 GLN A N 1
ATOM 1516 C CA . GLN A 1 205 ? 50.743 -13.942 -8.475 1.00 31.03 205 GLN A CA 1
ATOM 1517 C C . GLN A 1 205 ? 51.214 -13.887 -7.016 1.00 31.60 205 GLN A C 1
ATOM 1518 O O . GLN A 1 205 ? 52.157 -13.164 -6.702 1.00 33.19 205 GLN A O 1
ATOM 1524 N N . HIS A 1 206 ? 50.569 -14.622 -6.122 1.00 29.52 206 HIS A N 1
ATOM 1525 C CA . HIS A 1 206 ? 50.973 -14.585 -4.711 1.00 28.90 206 HIS A CA 1
ATOM 1526 C C . HIS A 1 206 ? 51.300 -15.973 -4.204 1.00 27.58 206 HIS A C 1
ATOM 1527 O O . HIS A 1 206 ? 51.090 -16.261 -3.030 1.00 23.88 206 HIS A O 1
ATOM 1534 N N . TYR A 1 207 ? 51.801 -16.811 -5.111 1.00 26.34 207 TYR A N 1
ATOM 1535 C CA . TYR A 1 207 ? 52.105 -18.202 -4.788 1.00 25.52 207 TYR A CA 1
ATOM 1536 C C . TYR A 1 207 ? 52.913 -18.421 -3.509 1.00 25.05 207 TYR A C 1
ATOM 1537 O O . TYR A 1 207 ? 52.466 -19.097 -2.591 1.00 22.91 207 TYR A O 1
ATOM 1546 N N . ASP A 1 208 ? 54.099 -17.843 -3.423 1.00 26.10 208 ASP A N 1
ATOM 1547 C CA . ASP A 1 208 ? 54.940 -18.083 -2.243 1.00 26.48 208 ASP A CA 1
ATOM 1548 C C . ASP A 1 208 ? 54.309 -17.735 -0.905 1.00 27.10 208 ASP A C 1
ATOM 1549 O O . ASP A 1 208 ? 54.352 -18.535 0.042 1.00 25.91 208 ASP A O 1
ATOM 1554 N N . ARG A 1 209 ? 53.739 -16.543 -0.809 1.00 26.21 209 ARG A N 1
ATOM 1555 C CA . ARG A 1 209 ? 53.123 -16.147 0.454 1.00 26.90 209 ARG A CA 1
ATOM 1556 C C . ARG A 1 209 ? 51.871 -16.967 0.792 1.00 25.30 209 ARG A C 1
ATOM 1557 O O . ARG A 1 209 ? 51.630 -17.360 1.958 1.00 25.57 209 ARG A O 1
ATOM 1565 N N . PHE A 1 210 ? 51.053 -17.205 -0.221 1.00 23.04 210 PHE A N 1
ATOM 1566 C CA . PHE A 1 210 ? 49.842 -17.964 0.012 1.00 22.41 210 PHE A CA 1
ATOM 1567 C C . PHE A 1 210 ? 50.151 -19.394 0.485 1.00 25.02 210 PHE A C 1
ATOM 1568 O O . PHE A 1 210 ? 49.627 -19.851 1.513 1.00 22.70 210 PHE A O 1
ATOM 1576 N N . PHE A 1 211 ? 50.995 -20.109 -0.264 1.00 23.36 211 PHE A N 1
ATOM 1577 C CA . PHE A 1 211 ? 51.275 -21.496 0.148 1.00 23.39 211 PHE A CA 1
ATOM 1578 C C . PHE A 1 211 ? 52.092 -21.593 1.416 1.00 23.88 211 PHE A C 1
ATOM 1579 O O . PHE A 1 211 ? 51.996 -22.581 2.154 1.00 25.95 211 PHE A O 1
ATOM 1587 N N . SER A 1 212 ? 52.842 -20.543 1.727 1.00 24.73 212 SER A N 1
ATOM 1588 C CA . SER A 1 212 ? 53.577 -20.543 2.987 1.00 25.25 212 SER A CA 1
ATOM 1589 C C . SER A 1 212 ? 52.558 -20.546 4.125 1.00 25.76 212 SER A C 1
ATOM 1590 O O . SER A 1 212 ? 52.708 -21.262 5.123 1.00 24.42 212 SER A O 1
ATOM 1593 N N . GLU A 1 213 ? 51.517 -19.727 3.989 1.00 23.95 213 GLU A N 1
ATOM 1594 C CA . GLU A 1 213 ? 50.486 -19.683 5.012 1.00 25.12 213 GLU A CA 1
ATOM 1595 C C . GLU A 1 213 ? 49.634 -20.967 5.022 1.00 23.38 213 GLU A C 1
ATOM 1596 O O . GLU A 1 213 ? 49.256 -21.498 6.072 1.00 23.34 213 GLU A O 1
ATOM 1602 N N . TYR A 1 214 ? 49.312 -21.458 3.844 1.00 22.10 214 TYR A N 1
ATOM 1603 C CA . TYR A 1 214 ? 48.475 -22.630 3.733 1.00 22.34 214 TYR A CA 1
ATOM 1604 C C . TYR A 1 214 ? 49.152 -23.861 4.339 1.00 25.81 214 TYR A C 1
ATOM 1605 O O . TYR A 1 214 ? 48.488 -24.699 4.955 1.00 24.79 214 TYR A O 1
ATOM 1614 N N . GLU A 1 215 ? 50.468 -23.948 4.158 1.00 25.26 215 GLU A N 1
ATOM 1615 C CA . GLU A 1 215 ? 51.257 -25.079 4.683 1.00 27.78 215 GLU A CA 1
ATOM 1616 C C . GLU A 1 215 ? 50.977 -25.167 6.208 1.00 27.11 215 GLU A C 1
ATOM 1617 O O . GLU A 1 215 ? 50.821 -26.265 6.771 1.00 26.60 215 GLU A O 1
ATOM 1628 N N . LYS A 1 216 ? 50.838 -24.017 6.865 1.00 26.09 216 LYS A N 1
ATOM 1629 C CA . LYS A 1 216 ? 50.554 -24.001 8.296 1.00 27.09 216 LYS A CA 1
ATOM 1630 C C . LYS A 1 216 ? 49.175 -24.549 8.616 1.00 27.96 216 LYS A C 1
ATOM 1631 O O . LYS A 1 216 ? 48.972 -25.133 9.678 1.00 27.45 216 LYS A O 1
ATOM 1637 N N . LEU A 1 217 ? 48.210 -24.368 7.714 1.00 25.97 217 LEU A N 1
ATOM 1638 C CA . LEU A 1 217 ? 46.875 -24.899 7.967 1.00 27.47 217 LEU A CA 1
ATOM 1639 C C . LEU A 1 217 ? 46.938 -26.422 8.004 1.00 29.97 217 LEU A C 1
ATOM 1640 O O . LEU A 1 217 ? 46.185 -27.071 8.740 1.00 33.00 217 LEU A O 1
ATOM 1645 N N . LEU A 1 218 ? 47.837 -26.990 7.216 1.00 29.82 218 LEU A N 1
ATOM 1646 C CA . LEU A 1 218 ? 47.946 -28.437 7.158 1.00 32.16 218 LEU A CA 1
ATOM 1647 C C . LEU A 1 218 ? 48.539 -29.047 8.447 1.00 34.04 218 LEU A C 1
ATOM 1648 O O . LEU A 1 218 ? 48.726 -30.266 8.529 1.00 34.62 218 LEU A O 1
ATOM 1653 N N . HIS A 1 219 ? 48.828 -28.200 9.442 1.00 36.40 219 HIS A N 1
ATOM 1654 C CA . HIS A 1 219 ? 49.332 -28.642 10.749 1.00 37.31 219 HIS A CA 1
ATOM 1655 C C . HIS A 1 219 ? 48.407 -28.119 11.864 1.00 40.17 219 HIS A C 1
ATOM 1656 O O . HIS A 1 219 ? 48.777 -28.088 13.041 1.00 40.72 219 HIS A O 1
ATOM 1663 N N . SER A 1 220 ? 47.197 -27.716 11.500 1.00 40.48 220 SER A N 1
ATOM 1664 C CA . SER A 1 220 ? 46.250 -27.182 12.480 1.00 42.06 220 SER A CA 1
ATOM 1665 C C . SER A 1 220 ? 45.856 -28.177 13.575 1.00 44.07 220 SER A C 1
ATOM 1666 O O . SER A 1 220 ? 45.706 -29.370 13.325 1.00 44.42 220 SER A O 1
ATOM 1669 N N . GLU A 1 221 ? 45.681 -27.675 14.788 1.00 45.74 221 GLU A N 1
ATOM 1670 C CA . GLU A 1 221 ? 45.275 -28.526 15.895 1.00 47.74 221 GLU A CA 1
ATOM 1671 C C . GLU A 1 221 ? 43.770 -28.756 15.774 1.00 47.57 221 GLU A C 1
ATOM 1672 O O . GLU A 1 221 ? 43.245 -29.730 16.318 1.00 48.40 221 GLU A O 1
ATOM 1678 N N . ASN A 1 222 ? 43.074 -27.860 15.069 1.00 44.73 222 ASN A N 1
ATOM 1679 C CA . ASN A 1 222 ? 41.639 -28.022 14.876 1.00 43.34 222 ASN A CA 1
ATOM 1680 C C . ASN A 1 222 ? 41.536 -29.067 13.770 1.00 44.29 222 ASN A C 1
ATOM 1681 O O . ASN A 1 222 ? 41.703 -28.752 12.586 1.00 43.81 222 ASN A O 1
ATOM 1686 N N . TYR A 1 223 ? 41.283 -30.317 14.164 1.00 43.40 223 TYR A N 1
ATOM 1687 C CA . TYR A 1 223 ? 41.201 -31.425 13.213 1.00 40.71 223 TYR A CA 1
ATOM 1688 C C . TYR A 1 223 ? 40.325 -31.073 12.030 1.00 38.68 223 TYR A C 1
ATOM 1689 O O . TYR A 1 223 ? 40.595 -31.490 10.906 1.00 36.15 223 TYR A O 1
ATOM 1698 N N . VAL A 1 224 ? 39.276 -30.302 12.288 1.00 36.29 224 VAL A N 1
ATOM 1699 C CA . VAL A 1 224 ? 38.369 -29.890 11.236 1.00 35.00 224 VAL A CA 1
ATOM 1700 C C . VAL A 1 224 ? 39.048 -28.959 10.219 1.00 33.99 224 VAL A C 1
ATOM 1701 O O . VAL A 1 224 ? 38.940 -29.170 9.007 1.00 31.52 224 VAL A O 1
ATOM 1705 N N . THR A 1 225 ? 39.741 -27.936 10.713 1.00 33.58 225 THR A N 1
ATOM 1706 C CA . THR A 1 225 ? 40.403 -27.001 9.814 1.00 31.63 225 THR A CA 1
ATOM 1707 C C . THR A 1 225 ? 41.448 -27.752 8.990 1.00 31.57 225 THR A C 1
ATOM 1708 O O . THR A 1 225 ? 41.581 -27.521 7.780 1.00 28.51 225 THR A O 1
ATOM 1712 N N . LYS A 1 226 ? 42.149 -28.683 9.635 1.00 30.81 226 LYS A N 1
ATOM 1713 C CA . LYS A 1 226 ? 43.171 -29.485 8.965 1.00 29.71 226 LYS A CA 1
ATOM 1714 C C . LYS A 1 226 ? 42.612 -30.382 7.859 1.00 29.25 226 LYS A C 1
ATOM 1715 O O . LYS A 1 226 ? 43.140 -30.415 6.737 1.00 28.25 226 LYS A O 1
ATOM 1721 N N . ARG A 1 227 ? 41.541 -31.108 8.177 1.00 28.43 227 ARG A N 1
ATOM 1722 C CA . ARG A 1 227 ? 40.911 -31.986 7.210 1.00 27.96 227 ARG A CA 1
ATOM 1723 C C . ARG A 1 227 ? 40.305 -31.185 6.053 1.00 26.07 227 ARG A C 1
ATOM 1724 O O . ARG A 1 227 ? 40.450 -31.565 4.888 1.00 24.88 227 ARG A O 1
ATOM 1732 N N . GLN A 1 228 ? 39.592 -30.111 6.386 1.00 24.58 228 GLN A N 1
ATOM 1733 C CA . GLN A 1 228 ? 38.986 -29.258 5.377 1.00 25.33 228 GLN A CA 1
ATOM 1734 C C . GLN A 1 228 ? 40.082 -28.583 4.526 1.00 24.56 228 GLN A C 1
ATOM 1735 O O . GLN A 1 228 ? 39.932 -28.410 3.302 1.00 22.45 228 GLN A O 1
ATOM 1741 N N . SER A 1 229 ? 41.184 -28.212 5.159 1.00 22.88 229 SER A N 1
ATOM 1742 C CA . SER A 1 229 ? 42.263 -27.582 4.391 1.00 23.28 229 SER A CA 1
ATOM 1743 C C . SER A 1 229 ? 42.893 -28.579 3.400 1.00 23.18 229 SER A C 1
ATOM 1744 O O . SER A 1 229 ? 43.159 -28.241 2.233 1.00 21.88 229 SER A O 1
ATOM 1747 N N . LEU A 1 230 ? 43.092 -29.820 3.836 1.00 22.18 230 LEU A N 1
ATOM 1748 C CA . LEU A 1 230 ? 43.678 -30.821 2.952 1.00 23.25 230 LEU A CA 1
ATOM 1749 C C . LEU A 1 230 ? 42.730 -31.134 1.810 1.00 22.43 230 LEU A C 1
ATOM 1750 O O . LEU A 1 230 ? 43.154 -31.307 0.652 1.00 22.64 230 LEU A O 1
ATOM 1755 N N . LYS A 1 231 ? 41.435 -31.176 2.110 1.00 21.15 231 LYS A N 1
ATOM 1756 C CA . LYS A 1 231 ? 40.446 -31.445 1.077 1.00 22.88 231 LYS A CA 1
ATOM 1757 C C . LYS A 1 231 ? 40.395 -30.321 0.031 1.00 21.45 231 LYS A C 1
ATOM 1758 O O . LYS A 1 231 ? 40.329 -30.578 -1.187 1.00 22.85 231 LYS A O 1
ATOM 1764 N N . LEU A 1 232 ? 40.447 -29.078 0.497 1.00 20.44 232 LEU A N 1
ATOM 1765 C CA . LEU A 1 232 ? 40.421 -27.929 -0.404 1.00 21.07 232 LEU A CA 1
ATOM 1766 C C . LEU A 1 232 ? 41.706 -27.890 -1.237 1.00 20.89 232 LEU A C 1
ATOM 1767 O O . LEU A 1 232 ? 41.665 -27.554 -2.431 1.00 21.54 232 LEU A O 1
ATOM 1772 N N . LEU A 1 233 ? 42.835 -28.249 -0.634 1.00 18.04 233 LEU A N 1
ATOM 1773 C CA . LEU A 1 233 ? 44.088 -28.280 -1.424 1.00 21.39 233 LEU A CA 1
ATOM 1774 C C . LEU A 1 233 ? 43.912 -29.234 -2.642 1.00 23.23 233 LEU A C 1
ATOM 1775 O O . LEU A 1 233 ? 44.261 -28.876 -3.783 1.00 22.68 233 LEU A O 1
ATOM 1780 N N . GLY A 1 234 ? 43.369 -30.432 -2.389 1.00 23.13 234 GLY A N 1
ATOM 1781 C CA . GLY A 1 234 ? 43.122 -31.400 -3.438 1.00 25.50 234 GLY A CA 1
ATOM 1782 C C . GLY A 1 234 ? 42.235 -30.823 -4.531 1.00 26.55 234 GLY A C 1
ATOM 1783 O O . GLY A 1 234 ? 42.517 -30.962 -5.715 1.00 26.69 234 GLY A O 1
ATOM 1784 N N . GLU A 1 235 ? 41.168 -30.144 -4.134 1.00 28.20 235 GLU A N 1
ATOM 1785 C CA . GLU A 1 235 ? 40.261 -29.535 -5.095 1.00 28.46 235 GLU A CA 1
ATOM 1786 C C . GLU A 1 235 ? 40.953 -28.443 -5.902 1.00 27.29 235 GLU A C 1
ATOM 1787 O O . GLU A 1 235 ? 40.787 -28.365 -7.126 1.00 26.81 235 GLU A O 1
ATOM 1793 N N . LEU A 1 236 ? 41.732 -27.605 -5.230 1.00 24.28 236 LEU A N 1
ATOM 1794 C CA . LEU A 1 236 ? 42.449 -26.543 -5.919 1.00 24.72 236 LEU A CA 1
ATOM 1795 C C . LEU A 1 236 ? 43.416 -27.090 -6.962 1.00 25.13 236 LEU A C 1
ATOM 1796 O O . LEU A 1 236 ? 43.461 -26.589 -8.088 1.00 25.40 236 LEU A O 1
ATOM 1801 N N . LEU A 1 237 ? 44.195 -28.109 -6.583 1.00 24.06 237 LEU A N 1
ATOM 1802 C CA . LEU A 1 237 ? 45.192 -28.690 -7.481 1.00 25.75 237 LEU A CA 1
ATOM 1803 C C . LEU A 1 237 ? 44.590 -29.366 -8.713 1.00 25.54 237 LEU A C 1
ATOM 1804 O O . LEU A 1 237 ? 45.221 -29.387 -9.781 1.00 27.07 237 LEU A O 1
ATOM 1809 N N . LEU A 1 238 ? 43.391 -29.914 -8.561 1.00 24.56 238 LEU A N 1
ATOM 1810 C CA . LEU A 1 238 ? 42.735 -30.634 -9.631 1.00 25.23 238 LEU A CA 1
ATOM 1811 C C . LEU A 1 238 ? 41.952 -29.775 -10.624 1.00 26.64 238 LEU A C 1
ATOM 1812 O O . LEU A 1 238 ? 41.572 -30.268 -11.690 1.00 24.93 238 LEU A O 1
ATOM 1817 N N . ASP A 1 239 ? 41.690 -28.512 -10.301 1.00 24.09 239 ASP A N 1
ATOM 1818 C CA . ASP A 1 239 ? 40.926 -27.706 -11.252 1.00 24.65 239 ASP A CA 1
ATOM 1819 C C . ASP A 1 239 ? 41.794 -27.317 -12.457 1.00 22.36 239 ASP A C 1
ATOM 1820 O O . ASP A 1 239 ? 42.900 -26.837 -12.293 1.00 23.87 239 ASP A O 1
ATOM 1825 N N . ARG A 1 240 ? 41.275 -27.500 -13.664 1.00 24.57 240 ARG A N 1
ATOM 1826 C CA . ARG A 1 240 ? 42.053 -27.192 -14.872 1.00 24.18 240 ARG A CA 1
ATOM 1827 C C . ARG A 1 240 ? 42.610 -25.774 -14.887 1.00 24.54 240 ARG A C 1
ATOM 1828 O O . ARG A 1 240 ? 43.702 -25.552 -15.394 1.00 24.34 240 ARG A O 1
ATOM 1836 N N . HIS A 1 241 ? 41.884 -24.813 -14.295 1.00 24.04 241 HIS A N 1
ATOM 1837 C CA . HIS A 1 241 ? 42.360 -23.415 -14.277 1.00 23.15 241 HIS A CA 1
ATOM 1838 C C . HIS A 1 241 ? 43.636 -23.203 -13.460 1.00 23.22 241 HIS A C 1
ATOM 1839 O O . HIS A 1 241 ? 44.365 -22.215 -13.639 1.00 22.11 241 HIS A O 1
ATOM 1846 N N . ASN A 1 242 ? 43.897 -24.130 -12.543 1.00 24.48 242 ASN A N 1
ATOM 1847 C CA . ASN A 1 242 ? 45.050 -24.023 -11.663 1.00 24.74 242 ASN A CA 1
ATOM 1848 C C . ASN A 1 242 ? 46.277 -24.830 -12.099 1.00 26.63 242 ASN A C 1
ATOM 1849 O O . ASN A 1 242 ? 47.221 -24.994 -11.321 1.00 25.59 242 ASN A O 1
ATOM 1854 N N . PHE A 1 243 ? 46.302 -25.271 -13.359 1.00 27.75 243 PHE A N 1
ATOM 1855 C CA . PHE A 1 243 ? 47.428 -26.095 -13.845 1.00 30.52 243 PHE A CA 1
ATOM 1856 C C . PHE A 1 243 ? 48.840 -25.593 -13.527 1.00 30.87 243 PHE A C 1
ATOM 1857 O O . PHE A 1 243 ? 49.693 -26.369 -13.102 1.00 31.45 243 PHE A O 1
ATOM 1865 N N . THR A 1 244 ? 49.105 -24.306 -13.718 1.00 29.82 244 THR A N 1
ATOM 1866 C CA . THR A 1 244 ? 50.442 -23.794 -13.436 1.00 31.07 244 THR A CA 1
ATOM 1867 C C . THR A 1 244 ? 50.791 -23.865 -11.949 1.00 31.11 244 THR A C 1
ATOM 1868 O O . THR A 1 244 ? 51.928 -24.168 -11.565 1.00 30.49 244 THR A O 1
ATOM 1872 N N . ILE A 1 245 ? 49.805 -23.546 -11.116 1.00 29.25 245 ILE A N 1
ATOM 1873 C CA . ILE A 1 245 ? 49.941 -23.605 -9.659 1.00 28.82 245 ILE A CA 1
ATOM 1874 C C . ILE A 1 245 ? 50.175 -25.063 -9.240 1.00 28.08 245 ILE A C 1
ATOM 1875 O O . ILE A 1 245 ? 51.012 -25.365 -8.377 1.00 28.32 245 ILE A O 1
ATOM 1888 N N . THR A 1 247 ? 51.373 -27.571 -11.099 1.00 30.08 247 THR A N 1
ATOM 1889 C CA . THR A 1 247 ? 52.689 -27.989 -11.559 1.00 28.46 247 THR A CA 1
ATOM 1890 C C . THR A 1 247 ? 53.779 -27.549 -10.616 1.00 28.80 247 THR A C 1
ATOM 1891 O O . THR A 1 247 ? 54.710 -28.295 -10.334 1.00 30.44 247 THR A O 1
ATOM 1895 N N . LYS A 1 248 ? 53.649 -26.341 -10.089 1.00 28.59 248 LYS A N 1
ATOM 1896 C CA . LYS A 1 248 ? 54.646 -25.805 -9.191 1.00 27.49 248 LYS A CA 1
ATOM 1897 C C . LYS A 1 248 ? 54.583 -26.496 -7.818 1.00 27.20 248 LYS A C 1
ATOM 1898 O O . LYS A 1 248 ? 55.608 -26.821 -7.224 1.00 25.17 248 LYS A O 1
ATOM 1908 N N . TYR A 1 249 ? 53.370 -26.715 -7.319 1.00 23.82 249 TYR A N 1
ATOM 1909 C CA . TYR A 1 249 ? 53.211 -27.354 -6.024 1.00 23.93 249 TYR A CA 1
ATOM 1910 C C . TYR A 1 249 ? 53.791 -28.789 -6.028 1.00 24.92 249 TYR A C 1
ATOM 1911 O O . TYR A 1 249 ? 54.463 -29.197 -5.076 1.00 24.86 249 TYR A O 1
ATOM 1920 N N . ILE A 1 250 ? 53.535 -29.551 -7.087 1.00 24.79 250 ILE A N 1
ATOM 1921 C CA . ILE A 1 250 ? 54.015 -30.931 -7.109 1.00 26.20 250 ILE A CA 1
ATOM 1922 C C . ILE A 1 250 ? 55.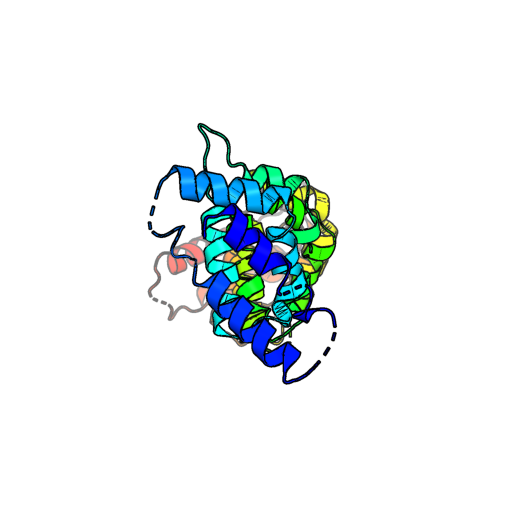481 -31.053 -7.518 1.00 26.78 250 ILE A C 1
ATOM 1923 O O . ILE A 1 250 ? 55.971 -32.153 -7.759 1.00 25.91 250 ILE A O 1
ATOM 1928 N N . SER A 1 251 ? 56.184 -29.921 -7.569 1.00 26.79 251 SER A N 1
ATOM 1929 C CA . SER A 1 251 ? 57.589 -29.949 -7.927 1.00 28.37 251 SER A CA 1
ATOM 1930 C C . SER A 1 251 ? 58.447 -29.767 -6.675 1.00 28.99 251 SER A C 1
ATOM 1931 O O . SER A 1 251 ? 59.659 -29.957 -6.718 1.00 29.92 251 SER A O 1
ATOM 1934 N N . LYS A 1 252 ? 57.826 -29.427 -5.555 1.00 28.86 252 LYS A N 1
ATOM 1935 C CA . LYS A 1 252 ? 58.597 -29.187 -4.325 1.00 31.03 252 LYS A CA 1
ATOM 1936 C C . LYS A 1 252 ? 58.701 -30.408 -3.430 1.00 30.20 252 LYS A C 1
ATOM 1937 O O . LYS A 1 252 ? 57.688 -30.927 -2.972 1.00 28.03 252 LYS A O 1
ATOM 1943 N N . PRO A 1 253 ? 59.941 -30.853 -3.127 1.00 30.58 253 PRO A N 1
ATOM 1944 C CA . PRO A 1 253 ? 60.193 -32.023 -2.272 1.00 29.48 253 PRO A CA 1
ATOM 1945 C C . PRO A 1 253 ? 59.469 -31.953 -0.941 1.00 28.66 253 PRO A C 1
ATOM 1946 O O . PRO A 1 253 ? 58.916 -32.950 -0.474 1.00 26.15 253 PRO A O 1
ATOM 1950 N N . GLU A 1 254 ? 59.487 -30.769 -0.332 1.00 26.37 254 GLU A N 1
ATOM 1951 C CA . GLU A 1 254 ? 58.851 -30.574 0.961 1.00 27.89 254 GLU A CA 1
ATOM 1952 C C . GLU A 1 254 ? 57.359 -30.837 0.930 1.00 25.53 254 GLU A C 1
ATOM 1953 O O . GLU A 1 254 ? 56.810 -31.317 1.903 1.00 26.79 254 GLU A O 1
ATOM 1959 N N . ASN A 1 255 ? 56.712 -30.540 -0.186 1.00 25.94 255 ASN A N 1
ATOM 1960 C CA . ASN A 1 255 ? 55.273 -30.788 -0.314 1.00 25.45 255 ASN A CA 1
ATOM 1961 C C . ASN A 1 255 ? 55.020 -32.293 -0.441 1.00 25.81 255 ASN A C 1
ATOM 1962 O O . ASN A 1 255 ? 54.097 -32.822 0.195 1.00 26.12 255 ASN A O 1
ATOM 1967 N N . LEU A 1 256 ? 55.840 -32.992 -1.243 1.00 24.82 256 LEU A N 1
ATOM 1968 C CA . LEU A 1 256 ? 55.693 -34.458 -1.372 1.00 24.05 256 LEU A CA 1
ATO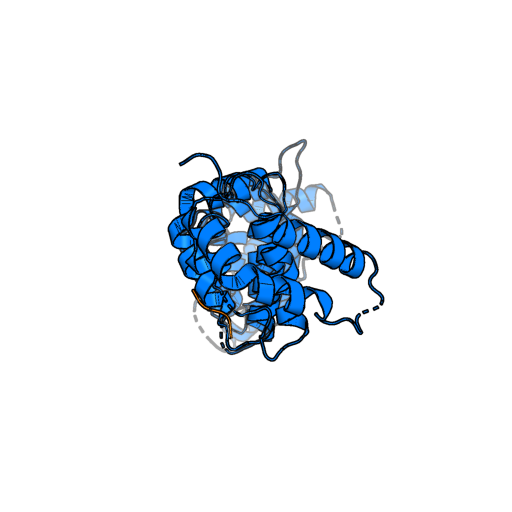M 1969 C C . LEU A 1 256 ? 55.910 -35.119 0.002 1.00 22.79 256 LEU A C 1
ATOM 1970 O O . LEU A 1 256 ? 55.143 -36.009 0.429 1.00 20.90 256 LEU A O 1
ATOM 1975 N N . LYS A 1 257 ? 56.937 -34.648 0.699 1.00 23.88 257 LYS A N 1
ATOM 1976 C CA . LYS A 1 257 ? 57.279 -35.165 2.026 1.00 26.85 257 LYS A CA 1
ATOM 1977 C C . LYS A 1 257 ? 56.088 -35.058 2.942 1.00 25.89 257 LYS A C 1
ATOM 1978 O O . LYS A 1 257 ? 55.698 -36.021 3.575 1.00 26.12 257 LYS A O 1
ATOM 1987 N N . LEU A 1 258 ? 55.490 -33.871 2.985 1.00 26.55 258 LEU A N 1
ATOM 1988 C CA . LEU A 1 258 ? 54.331 -33.657 3.835 1.00 26.11 258 LEU A CA 1
ATOM 1989 C C . LEU A 1 258 ? 53.172 -34.577 3.448 1.00 24.98 258 LEU A C 1
ATOM 1990 O O . LEU A 1 258 ? 52.501 -35.149 4.304 1.00 26.03 258 LEU A O 1
ATOM 2011 N N . ASN A 1 261 ? 53.971 -38.132 4.567 1.00 27.60 261 ASN A N 1
ATOM 2012 C CA . ASN A 1 261 ? 53.849 -38.285 6.023 1.00 28.97 261 ASN A CA 1
ATOM 2013 C C . ASN A 1 261 ? 52.367 -38.314 6.440 1.00 29.87 261 ASN A C 1
ATOM 2014 O O . ASN A 1 261 ? 51.991 -39.017 7.392 1.00 31.61 261 ASN A O 1
ATOM 2019 N N . LEU A 1 262 ? 51.520 -37.574 5.728 1.00 29.94 262 LEU A N 1
ATOM 2020 C CA . LEU A 1 262 ? 50.093 -37.538 6.063 1.00 30.37 262 LEU A CA 1
ATOM 2021 C C . LEU A 1 262 ? 49.400 -38.857 5.726 1.00 30.01 262 LEU A C 1
ATOM 2022 O O . LEU A 1 262 ? 48.320 -39.153 6.233 1.00 29.92 262 LEU A O 1
ATOM 2027 N N . LEU A 1 263 ? 50.016 -39.649 4.853 1.00 31.00 263 LEU A N 1
ATOM 2028 C CA . LEU A 1 263 ? 49.471 -40.969 4.525 1.00 29.69 263 LEU A CA 1
ATOM 2029 C C . LEU A 1 263 ? 49.522 -41.824 5.799 1.00 30.28 263 LEU A C 1
ATOM 2030 O O . LEU A 1 263 ? 48.793 -42.807 5.928 1.00 31.78 263 LEU A O 1
ATOM 2035 N N . ARG A 1 264 ? 50.392 -41.455 6.733 1.00 31.73 264 ARG A N 1
ATOM 2036 C CA . ARG A 1 264 ? 50.505 -42.206 7.988 1.00 34.14 264 ARG A CA 1
ATOM 2037 C C . ARG A 1 264 ? 49.920 -41.453 9.188 1.00 34.90 264 ARG A C 1
ATOM 2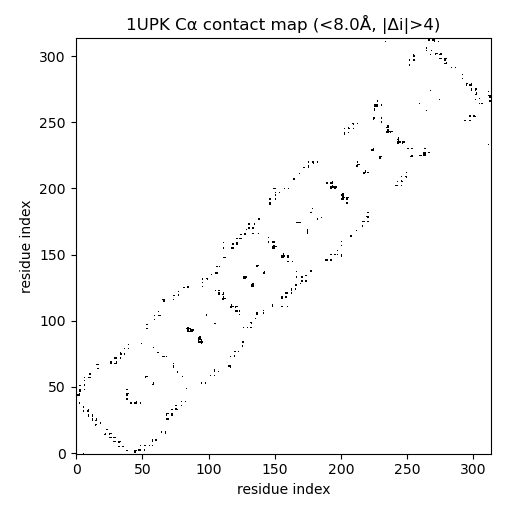038 O O . ARG A 1 264 ? 50.197 -41.799 10.333 1.00 34.62 264 ARG A O 1
ATOM 2046 N N . ASP A 1 265 ? 49.098 -40.435 8.934 1.00 34.13 265 ASP A N 1
ATOM 2047 C CA . ASP A 1 265 ? 48.513 -39.644 10.015 1.00 35.24 265 ASP A CA 1
ATOM 2048 C C . ASP A 1 265 ? 47.646 -40.564 10.883 1.00 35.99 265 ASP A C 1
ATOM 2049 O O . ASP A 1 265 ? 47.136 -41.571 10.397 1.00 35.64 265 ASP A O 1
ATOM 2054 N N . LYS A 1 266 ? 47.485 -40.231 12.162 1.00 38.27 266 LYS A N 1
ATOM 2055 C CA . LYS A 1 266 ? 46.654 -41.060 13.036 1.00 40.56 266 LYS A CA 1
ATOM 2056 C C . LYS A 1 266 ? 45.199 -41.045 12.572 1.00 39.47 266 LYS A C 1
ATOM 2057 O O . LYS A 1 266 ? 44.424 -41.941 12.903 1.00 39.19 266 LYS A O 1
ATOM 2063 N N . SER A 1 267 ? 44.828 -40.030 11.798 1.00 38.14 267 SER A N 1
ATOM 2064 C CA . SER A 1 267 ? 43.461 -39.942 11.307 1.00 37.92 267 SER A CA 1
ATOM 2065 C C . SER A 1 267 ? 43.295 -40.562 9.928 1.00 38.78 267 SER A C 1
ATOM 2066 O O . SER A 1 267 ? 44.009 -40.208 8.978 1.00 38.66 267 SER A O 1
ATOM 2069 N N . ARG A 1 268 ? 42.342 -41.483 9.831 1.00 37.79 268 ARG A N 1
ATOM 2070 C CA . ARG A 1 268 ? 42.025 -42.187 8.593 1.00 39.24 268 ARG A CA 1
ATOM 2071 C C . ARG A 1 268 ? 41.553 -41.243 7.473 1.00 38.95 268 ARG A C 1
ATOM 2072 O O . ARG A 1 268 ? 41.895 -41.425 6.298 1.00 37.44 268 ARG A O 1
ATOM 2080 N N . ASN A 1 269 ? 40.749 -40.245 7.843 1.00 38.33 269 ASN A N 1
ATOM 2081 C CA . ASN A 1 269 ? 40.241 -39.273 6.873 1.00 37.45 269 ASN A CA 1
ATOM 2082 C C . ASN A 1 269 ? 41.393 -38.423 6.348 1.00 33.93 269 ASN A C 1
ATOM 2083 O O . ASN A 1 269 ? 41.450 -38.099 5.160 1.00 34.98 269 ASN A O 1
ATOM 2088 N N . ILE A 1 270 ? 42.278 -38.021 7.247 1.00 31.80 270 ILE A N 1
ATOM 2089 C CA . ILE A 1 270 ? 43.445 -37.235 6.849 1.00 31.09 270 ILE A CA 1
ATOM 2090 C C . ILE A 1 270 ? 44.283 -38.064 5.833 1.00 30.55 270 ILE A C 1
ATOM 2091 O O . ILE A 1 270 ? 44.644 -37.570 4.757 1.00 30.51 270 ILE A O 1
ATOM 2096 N N . GLN A 1 271 ? 44.552 -39.333 6.153 1.00 29.68 271 GLN A N 1
ATOM 2097 C CA . GLN A 1 271 ? 45.332 -40.191 5.249 1.00 28.31 271 GLN A CA 1
ATOM 2098 C C . GLN A 1 271 ? 44.641 -40.244 3.901 1.00 28.56 271 GLN A C 1
ATOM 2099 O O . GLN A 1 271 ? 45.271 -40.120 2.834 1.00 27.52 271 GLN A O 1
ATOM 2105 N N . PHE A 1 272 ? 43.333 -40.429 3.932 1.00 27.92 272 PHE A N 1
ATOM 2106 C CA . PHE A 1 272 ? 42.587 -40.531 2.679 1.00 29.37 272 PHE A CA 1
ATOM 2107 C C . PHE A 1 272 ? 42.652 -39.246 1.837 1.00 29.55 272 PHE A C 1
ATOM 2108 O O . PHE A 1 272 ? 42.768 -39.303 0.606 1.00 29.05 272 PHE A O 1
ATOM 2116 N N . GLU A 1 273 ? 42.547 -38.089 2.486 1.00 30.04 273 GLU A N 1
ATOM 2117 C CA . GLU A 1 273 ? 42.626 -36.822 1.754 1.00 30.12 273 GLU A CA 1
ATOM 2118 C C . GLU A 1 273 ? 44.059 -36.640 1.245 1.00 29.72 273 GLU A C 1
ATOM 2119 O O . GLU A 1 273 ? 44.283 -36.121 0.146 1.00 28.87 273 GLU A O 1
ATOM 2125 N N . ALA A 1 274 ? 45.028 -37.071 2.044 1.00 27.34 274 ALA A N 1
ATOM 2126 C CA . ALA A 1 274 ? 46.425 -36.952 1.639 1.00 28.65 274 ALA A CA 1
ATOM 2127 C C . ALA A 1 274 ? 46.708 -37.822 0.409 1.00 28.46 274 ALA A C 1
ATOM 2128 O O . ALA A 1 274 ? 47.465 -37.418 -0.487 1.00 29.95 274 ALA A O 1
ATOM 2130 N N . PHE A 1 275 ? 46.098 -39.009 0.362 1.00 27.72 275 PHE A N 1
ATOM 2131 C CA . PHE A 1 275 ? 46.234 -39.934 -0.766 1.00 28.93 275 PHE A CA 1
ATOM 2132 C C . PHE A 1 275 ? 45.805 -39.233 -2.077 1.00 28.69 275 PHE A C 1
ATOM 2133 O O . PHE A 1 275 ? 46.426 -39.391 -3.159 1.00 27.18 275 PHE A O 1
ATOM 2141 N N . HIS A 1 276 ? 44.732 -38.456 -1.993 1.00 28.85 276 HIS A N 1
ATOM 2142 C CA . HIS A 1 276 ? 44.244 -37.746 -3.181 1.00 31.74 276 HIS A CA 1
ATOM 2143 C C . HIS A 1 276 ? 45.259 -36.760 -3.736 1.00 29.27 276 HIS A C 1
ATOM 2144 O O . HIS A 1 276 ? 45.360 -36.606 -4.935 1.00 31.48 276 HIS A O 1
ATOM 2151 N N . VAL A 1 277 ? 45.981 -36.072 -2.866 1.00 29.26 277 VAL A N 1
ATOM 2152 C CA . VAL A 1 277 ? 46.988 -35.114 -3.332 1.00 29.07 277 VAL A CA 1
ATOM 2153 C C . VAL A 1 277 ? 48.200 -35.911 -3.831 1.00 29.49 277 VAL A C 1
ATOM 2154 O O . VAL A 1 277 ? 48.713 -35.676 -4.954 1.00 29.10 277 VAL A O 1
ATOM 2158 N N . PHE A 1 278 ? 48.614 -36.878 -3.013 1.00 25.72 278 PHE A N 1
ATOM 2159 C CA . PHE A 1 278 ? 49.735 -37.761 -3.345 1.00 27.07 278 PHE A CA 1
ATOM 2160 C C . PHE A 1 278 ? 49.618 -38.271 -4.782 1.00 26.27 278 PHE A C 1
ATOM 2161 O O . PHE A 1 278 ? 50.565 -38.220 -5.551 1.00 26.40 278 PHE A O 1
ATOM 2169 N N . LYS A 1 279 ? 48.444 -38.767 -5.144 1.00 26.65 279 LYS A N 1
ATOM 2170 C CA . LYS A 1 279 ? 48.215 -39.263 -6.501 1.00 27.07 279 LYS A CA 1
ATOM 2171 C C . LYS A 1 279 ? 48.654 -38.246 -7.560 1.00 27.33 279 LYS A C 1
ATOM 2172 O O . LYS A 1 279 ? 49.207 -38.608 -8.597 1.00 28.31 279 LYS A O 1
ATOM 2178 N N . VAL A 1 280 ? 48.387 -36.968 -7.301 1.00 29.46 280 VAL A N 1
ATOM 2179 C CA . VAL A 1 280 ? 48.724 -35.906 -8.239 1.00 28.56 280 VAL A CA 1
ATOM 2180 C C . VAL A 1 280 ? 50.229 -35.841 -8.465 1.00 29.05 280 VAL A C 1
ATOM 2181 O O . VAL A 1 280 ? 50.672 -35.712 -9.593 1.00 27.55 280 VAL A O 1
ATOM 2185 N N . PHE A 1 281 ? 51.012 -35.925 -7.390 1.00 26.78 281 PHE A N 1
ATOM 2186 C CA . PHE A 1 281 ? 52.467 -35.925 -7.500 1.00 26.37 281 PHE A CA 1
ATOM 2187 C C . PHE A 1 281 ? 52.956 -37.085 -8.366 1.00 25.29 281 PHE A C 1
ATOM 2188 O O . PHE A 1 281 ? 53.902 -36.931 -9.144 1.00 24.45 281 PHE A O 1
ATOM 2196 N N . VAL A 1 282 ? 52.344 -38.255 -8.186 1.00 25.82 282 VAL A N 1
ATOM 2197 C CA . VAL A 1 282 ? 52.777 -39.457 -8.917 1.00 27.12 282 VAL A CA 1
ATOM 2198 C C . VAL A 1 282 ? 52.340 -39.454 -10.381 1.00 29.03 282 VAL A C 1
ATOM 2199 O O . VAL A 1 282 ? 53.104 -39.843 -11.268 1.00 28.36 282 VAL A O 1
ATOM 2203 N N . ALA A 1 283 ? 51.125 -38.986 -10.642 1.00 28.90 283 ALA A N 1
ATOM 2204 C CA . ALA A 1 283 ? 50.605 -38.979 -12.012 1.00 32.19 283 ALA A CA 1
ATOM 2205 C C . ALA A 1 283 ? 51.379 -38.052 -12.952 1.00 33.50 283 ALA A C 1
ATOM 2206 O O . ALA A 1 283 ? 51.392 -38.254 -14.176 1.00 34.53 283 ALA A O 1
ATOM 2208 N N . ASN A 1 284 ? 52.047 -37.054 -12.377 1.00 32.09 284 ASN A N 1
ATOM 2209 C CA . ASN A 1 284 ? 52.844 -36.093 -13.144 1.00 32.45 284 ASN A CA 1
ATOM 2210 C C . ASN A 1 284 ? 53.860 -36.790 -14.069 1.00 33.77 284 ASN A C 1
ATOM 2211 O O . ASN A 1 284 ? 54.780 -37.467 -13.600 1.00 31.19 284 ASN A O 1
ATOM 2216 N N . PRO A 1 285 ? 53.697 -36.645 -15.406 1.00 35.00 285 PRO A N 1
ATOM 2217 C CA . PRO A 1 285 ? 54.628 -37.278 -16.350 1.00 36.06 285 PRO A CA 1
ATOM 2218 C C . PRO A 1 285 ? 56.008 -36.617 -16.411 1.00 36.17 285 PRO A C 1
ATOM 2219 O O . PRO A 1 285 ? 56.975 -37.242 -16.853 1.00 36.29 285 PRO A O 1
ATOM 2223 N N . ASN A 1 286 ? 56.104 -35.370 -15.951 1.00 35.47 286 ASN A N 1
ATOM 2224 C CA . ASN A 1 286 ? 57.377 -34.652 -15.976 1.00 35.17 286 ASN A CA 1
ATOM 2225 C C . ASN A 1 286 ? 57.853 -34.233 -14.580 1.00 33.53 286 ASN A C 1
ATOM 2226 O O . ASN A 1 286 ? 57.824 -33.055 -14.238 1.00 31.02 286 ASN A O 1
ATOM 2231 N N . LYS A 1 287 ? 58.310 -35.188 -13.779 1.00 31.20 287 LYS A N 1
ATOM 2232 C CA . LYS A 1 287 ? 58.754 -34.862 -12.421 1.00 31.82 287 LYS A CA 1
ATOM 2233 C C . LYS A 1 287 ? 60.136 -34.228 -12.367 1.00 32.16 287 LYS A C 1
ATOM 2234 O O . LYS A 1 287 ? 61.003 -34.505 -13.216 1.00 32.54 287 LYS A O 1
ATOM 2240 N N . THR A 1 288 ? 60.341 -33.366 -11.373 1.00 30.77 288 THR A N 1
ATOM 2241 C CA . THR A 1 288 ? 61.646 -32.763 -11.192 1.00 30.44 288 THR A CA 1
ATOM 2242 C C . THR A 1 288 ? 62.475 -33.864 -10.537 1.00 31.00 288 THR A C 1
ATOM 2243 O O . THR A 1 288 ? 61.921 -34.800 -9.929 1.00 30.69 288 THR A O 1
ATOM 2247 N N . GLN A 1 289 ? 63.794 -33.767 -10.639 1.00 31.28 289 GLN A N 1
ATOM 2248 C CA . GLN A 1 289 ? 64.634 -34.803 -10.072 1.00 32.19 289 GLN A CA 1
ATOM 2249 C C . GLN A 1 289 ? 64.482 -35.005 -8.557 1.00 31.19 289 GLN A C 1
ATOM 2250 O O . GLN A 1 289 ? 64.542 -36.137 -8.096 1.00 30.73 289 GLN A O 1
ATOM 2256 N N . PRO A 1 290 ? 64.333 -33.919 -7.767 1.00 29.75 290 PRO A N 1
ATOM 2257 C CA . PRO A 1 290 ? 64.178 -34.084 -6.307 1.00 29.19 290 PRO A CA 1
ATOM 2258 C C . PRO A 1 290 ? 62.926 -34.914 -5.970 1.00 27.89 290 PRO A C 1
ATOM 2259 O O . PRO A 1 290 ? 62.884 -35.617 -4.964 1.00 26.86 290 PRO A O 1
ATOM 2263 N N . ILE A 1 291 ? 61.905 -34.797 -6.815 1.00 24.43 291 ILE A N 1
ATOM 2264 C CA . ILE A 1 291 ? 60.650 -35.527 -6.635 1.00 25.14 291 ILE A CA 1
ATOM 2265 C C . ILE A 1 291 ? 60.850 -36.994 -7.026 1.00 23.62 291 ILE A C 1
ATOM 2266 O O . ILE A 1 291 ? 60.522 -37.909 -6.271 1.00 21.49 291 ILE A O 1
ATOM 2271 N N . LEU A 1 292 ? 61.377 -37.217 -8.222 1.00 24.17 292 LEU A N 1
ATOM 2272 C CA . LEU A 1 292 ? 61.641 -38.572 -8.684 1.00 25.57 292 LEU A CA 1
ATOM 2273 C C . LEU A 1 292 ? 62.563 -39.303 -7.699 1.00 26.34 292 LEU A C 1
ATOM 2274 O O . LEU A 1 292 ? 62.357 -40.495 -7.403 1.00 26.63 292 LEU A O 1
ATOM 2279 N N . ASP A 1 293 ? 63.566 -38.596 -7.175 1.00 27.15 293 ASP A N 1
ATOM 2280 C CA . ASP A 1 293 ? 64.503 -39.224 -6.246 1.00 28.51 293 ASP A CA 1
ATOM 2281 C C . ASP A 1 293 ? 63.864 -39.661 -4.939 1.00 27.56 293 ASP A C 1
ATOM 2282 O O . ASP A 1 293 ? 64.256 -40.677 -4.372 1.00 25.56 293 ASP A O 1
ATOM 2287 N N . ILE A 1 294 ? 62.900 -38.887 -4.449 1.00 26.04 294 ILE A N 1
ATOM 2288 C CA . ILE A 1 294 ? 62.197 -39.280 -3.227 1.00 23.25 294 ILE A CA 1
ATOM 2289 C C . ILE A 1 294 ? 61.362 -40.546 -3.488 1.00 22.89 294 ILE A C 1
ATOM 2290 O O . ILE A 1 294 ? 61.298 -41.461 -2.648 1.00 22.29 294 ILE A O 1
ATOM 2295 N N . LEU A 1 295 ? 60.701 -40.591 -4.644 1.00 21.17 295 LEU A N 1
ATOM 2296 C CA . LEU A 1 295 ? 59.888 -41.750 -4.975 1.00 22.00 295 LEU A CA 1
ATOM 2297 C C . LEU A 1 295 ? 60.748 -43.000 -5.155 1.00 22.12 295 LEU A C 1
ATOM 2298 O O . LEU A 1 295 ? 60.356 -44.059 -4.710 1.00 23.46 295 LEU A O 1
ATOM 2303 N N . LEU A 1 296 ? 61.929 -42.861 -5.760 1.00 23.45 296 LEU A N 1
ATOM 2304 C CA . LEU A 1 296 ? 62.821 -44.024 -5.980 1.00 23.86 296 LEU A CA 1
ATOM 2305 C C . LEU A 1 296 ? 63.401 -44.510 -4.666 1.00 23.07 296 LEU A C 1
ATOM 2306 O O . LEU A 1 296 ? 63.547 -45.723 -4.426 1.00 21.28 296 LEU A O 1
ATOM 2311 N N . LYS A 1 297 ? 63.757 -43.562 -3.820 1.00 22.39 297 LYS A N 1
ATOM 2312 C CA . LYS A 1 297 ? 64.292 -43.898 -2.502 1.00 24.58 297 LYS A CA 1
ATOM 2313 C C . LYS A 1 297 ? 63.251 -44.698 -1.692 1.00 24.68 297 LYS A C 1
ATOM 2314 O O . LYS A 1 297 ? 63.602 -45.473 -0.811 1.00 27.11 297 LYS A O 1
ATOM 2320 N N . ASN A 1 298 ? 61.965 -44.519 -1.983 1.00 23.16 298 ASN A N 1
ATOM 2321 C CA . ASN A 1 298 ? 60.914 -45.218 -1.239 1.00 22.08 298 ASN A CA 1
ATOM 2322 C C . ASN A 1 298 ? 60.085 -46.116 -2.140 1.00 22.49 298 ASN A C 1
ATOM 2323 O O . ASN A 1 298 ? 58.968 -46.495 -1.781 1.00 19.64 298 ASN A O 1
ATOM 2328 N N . GLN A 1 299 ? 60.637 -46.483 -3.298 1.00 21.86 299 GLN A N 1
ATOM 2329 C CA . GLN A 1 299 ? 59.870 -47.274 -4.266 1.00 22.17 299 GLN A CA 1
ATOM 2330 C C . GLN A 1 299 ? 59.252 -48.572 -3.745 1.00 22.18 299 GLN A C 1
ATOM 2331 O O . GLN A 1 299 ? 58.053 -48.760 -3.833 1.00 21.38 299 GLN A O 1
ATOM 2337 N N . ALA A 1 300 ? 60.069 -49.481 -3.224 1.00 20.82 300 ALA A N 1
ATOM 2338 C CA . ALA A 1 300 ? 59.553 -50.743 -2.718 1.00 21.03 300 ALA A CA 1
ATOM 2339 C C . ALA A 1 300 ? 58.590 -50.492 -1.546 1.00 21.59 300 ALA A C 1
ATOM 2340 O O . ALA A 1 300 ? 57.550 -51.132 -1.468 1.00 20.70 300 ALA A O 1
ATOM 2342 N N . LYS A 1 301 ? 58.944 -49.572 -0.644 1.00 21.59 301 LYS A N 1
ATOM 2343 C CA . LYS A 1 301 ? 58.062 -49.275 0.502 1.00 22.29 301 LYS A CA 1
ATOM 2344 C C . LYS A 1 301 ? 56.708 -48.749 0.038 1.00 22.93 301 LYS A C 1
ATOM 2345 O O . LYS A 1 301 ? 55.660 -49.111 0.593 1.00 21.33 301 LYS A O 1
ATOM 2351 N N . LEU A 1 302 ? 56.733 -47.863 -0.954 1.00 23.73 302 LEU A N 1
ATOM 2352 C CA . LEU A 1 302 ? 55.485 -47.283 -1.491 1.00 23.47 302 LEU A CA 1
ATOM 2353 C C . LEU A 1 302 ? 54.641 -48.366 -2.163 1.00 24.95 302 LEU A C 1
ATOM 2354 O O . LEU A 1 302 ? 53.412 -48.410 -2.016 1.00 23.14 302 LEU A O 1
ATOM 2359 N N . ILE A 1 303 ? 55.298 -49.218 -2.947 1.00 23.75 303 ILE A N 1
ATOM 2360 C CA . ILE A 1 303 ? 54.559 -50.305 -3.586 1.00 24.22 303 ILE A CA 1
ATOM 2361 C C . ILE A 1 303 ? 53.863 -51.164 -2.518 1.00 23.65 303 ILE A C 1
ATOM 2362 O O . ILE A 1 303 ? 52.665 -51.468 -2.615 1.00 23.27 303 ILE A O 1
ATOM 2367 N N . GLU A 1 304 ? 54.594 -51.545 -1.485 1.00 24.33 304 GLU A N 1
ATOM 2368 C CA . GLU A 1 304 ? 54.001 -52.373 -0.450 1.00 25.37 304 GLU A CA 1
ATOM 2369 C C . GLU A 1 304 ? 52.906 -51.609 0.310 1.00 26.27 304 GLU A C 1
ATOM 2370 O O . GLU A 1 304 ? 51.814 -52.137 0.583 1.00 25.30 304 GLU A O 1
ATOM 2376 N N . PHE A 1 305 ? 53.218 -50.373 0.680 1.00 26.44 305 PHE A N 1
ATOM 2377 C CA . PHE A 1 305 ? 52.269 -49.545 1.427 1.00 27.29 305 PHE A CA 1
ATOM 2378 C C . PHE A 1 305 ? 50.944 -49.358 0.691 1.00 27.37 305 PHE A C 1
ATOM 2379 O O . PHE A 1 305 ? 49.881 -49.552 1.273 1.00 28.12 305 PHE A O 1
ATOM 2387 N N . LEU A 1 306 ? 51.008 -48.999 -0.596 1.00 26.47 306 LEU A N 1
ATOM 2388 C CA . LEU A 1 306 ? 49.800 -48.790 -1.371 1.00 25.93 306 LEU A CA 1
ATOM 2389 C C . LEU A 1 306 ? 49.022 -50.093 -1.572 1.00 29.31 306 LEU A C 1
ATOM 2390 O O . LEU A 1 306 ? 47.795 -50.072 -1.643 1.00 28.96 306 LEU A O 1
ATOM 2395 N N . SER A 1 307 ? 49.728 -51.221 -1.656 1.00 28.89 307 SER A N 1
ATOM 2396 C CA . SER A 1 307 ? 49.054 -52.503 -1.845 1.00 30.02 307 SER A CA 1
ATOM 2397 C C . SER A 1 307 ? 48.218 -52.880 -0.619 1.00 31.05 307 SER A C 1
ATOM 2398 O O . SER A 1 307 ? 47.401 -53.795 -0.673 1.00 31.00 307 SER A O 1
ATOM 2401 N N . LYS A 1 308 ? 48.422 -52.178 0.486 1.00 32.12 308 LYS A N 1
ATOM 2402 C CA . LYS A 1 308 ? 47.710 -52.483 1.725 1.00 33.81 308 LYS A CA 1
ATOM 2403 C C . LYS A 1 308 ? 46.912 -51.308 2.308 1.00 34.77 308 LYS A C 1
ATOM 2404 O O . LYS A 1 308 ? 46.202 -51.483 3.291 1.00 34.81 308 LYS A O 1
ATOM 2410 N N . PHE A 1 309 ? 47.047 -50.123 1.709 1.00 33.35 309 PHE A N 1
ATOM 2411 C CA . PHE A 1 309 ? 46.379 -48.893 2.174 1.00 33.12 309 PHE A CA 1
ATOM 2412 C C . PHE A 1 309 ? 44.852 -48.942 2.259 1.00 32.12 309 PHE A C 1
ATOM 2413 O O . PHE A 1 309 ? 44.177 -49.011 1.234 1.00 31.27 309 PHE A O 1
ATOM 2421 N N . GLN A 1 310 ? 44.330 -48.878 3.480 1.00 33.92 310 GLN A N 1
ATOM 2422 C CA . GLN A 1 310 ? 42.884 -48.913 3.720 1.00 37.21 310 GLN A CA 1
ATOM 2423 C C . GLN A 1 310 ? 42.180 -49.903 2.779 1.00 40.36 310 GLN A C 1
ATOM 2424 O O . GLN A 1 310 ? 41.176 -49.584 2.131 1.00 40.40 310 GLN A O 1
ATOM 2430 N N . ASN A 1 311 ? 42.720 -51.116 2.703 1.00 44.72 311 ASN A N 1
ATOM 2431 C CA . ASN A 1 311 ? 42.135 -52.141 1.849 1.00 47.63 311 ASN A CA 1
ATOM 2432 C C . ASN A 1 311 ? 40.706 -52.488 2.320 1.00 50.30 311 ASN A C 1
ATOM 2433 O O . ASN A 1 311 ? 39.929 -53.124 1.593 1.00 50.77 311 ASN A O 1
ATOM 2442 N N . ASP A 1 312 ? 40.353 -52.057 3.529 1.00 52.11 312 ASP A N 1
ATOM 2443 C CA . ASP A 1 312 ? 39.009 -52.303 4.038 1.00 54.64 312 ASP A CA 1
ATOM 2444 C C . ASP A 1 312 ? 38.003 -51.368 3.345 1.00 55.87 312 ASP A C 1
ATOM 2445 O O . ASP A 1 312 ? 36.848 -51.740 3.105 1.00 56.90 312 ASP A O 1
ATOM 2450 N N . ARG A 1 313 ? 38.459 -50.164 3.008 1.00 55.76 313 ARG A N 1
ATOM 2451 C CA . ARG A 1 313 ? 37.630 -49.164 2.342 1.00 55.62 313 ARG A CA 1
ATOM 2452 C C . ARG A 1 313 ? 37.251 -49.617 0.940 1.00 56.15 313 ARG A C 1
ATOM 2453 O O . ARG A 1 313 ? 37.482 -50.766 0.570 1.00 57.41 313 ARG A O 1
ATOM 2461 N N . GLU A 1 315 ? 34.168 -50.262 0.422 1.00 65.70 315 GLU A N 1
ATOM 2462 C CA . GLU A 1 315 ? 34.397 -50.547 -0.992 1.00 66.18 315 GLU A CA 1
ATOM 2463 C C . GLU A 1 315 ? 34.083 -49.290 -1.787 1.00 66.72 315 GLU A C 1
ATOM 2464 O O . GLU A 1 315 ? 32.911 -48.968 -2.036 1.00 66.97 315 GLU A O 1
ATOM 2475 N N . ASP A 1 316 ? 35.144 -48.590 -2.182 1.00 66.95 316 ASP A N 1
ATOM 2476 C CA . ASP A 1 316 ? 35.053 -47.345 -2.931 1.00 66.49 316 ASP A CA 1
ATOM 2477 C C . ASP A 1 316 ? 35.096 -47.585 -4.436 1.00 66.80 316 ASP A C 1
ATOM 2478 O O . ASP A 1 316 ? 34.394 -46.929 -5.193 1.00 67.09 316 ASP A O 1
ATOM 2483 N N . GLU A 1 317 ? 35.936 -48.520 -4.862 1.00 68.02 317 GLU A N 1
ATOM 2484 C CA . GLU A 1 317 ? 36.073 -48.874 -6.275 1.00 68.14 317 GLU A CA 1
ATOM 2485 C C . GLU A 1 317 ? 36.860 -47.854 -7.096 1.00 66.86 317 GLU A C 1
ATOM 2486 O O . GLU A 1 317 ? 37.718 -48.224 -7.904 1.00 66.43 317 GLU A O 1
ATOM 2492 N N . GLN A 1 318 ? 36.553 -46.575 -6.926 1.00 64.94 318 GLN A N 1
ATOM 2493 C CA . GLN A 1 318 ? 37.306 -45.561 -7.645 1.00 63.05 318 GLN A CA 1
ATOM 2494 C C . GLN A 1 318 ? 38.649 -45.499 -6.926 1.00 60.60 318 GLN A C 1
ATOM 2495 O O . GLN A 1 318 ? 39.704 -45.338 -7.548 1.00 60.00 318 GLN A O 1
ATOM 2501 N N . PHE A 1 319 ? 38.573 -45.649 -5.605 1.00 57.56 319 PHE A N 1
ATOM 2502 C CA . PHE A 1 319 ? 39.723 -45.641 -4.710 1.00 55.12 319 PHE A CA 1
ATOM 2503 C C . PHE A 1 319 ? 40.606 -46.863 -4.977 1.00 54.93 319 PHE A C 1
ATOM 2504 O O . PHE A 1 319 ? 41.833 -46.745 -5.073 1.00 53.47 319 PHE A O 1
ATOM 2512 N N . ASN A 1 320 ? 39.970 -48.026 -5.112 1.00 54.35 320 ASN A N 1
ATOM 2513 C CA . ASN A 1 320 ? 40.678 -49.271 -5.377 1.00 53.35 320 ASN A CA 1
ATOM 2514 C C . ASN A 1 320 ? 41.366 -49.188 -6.743 1.00 51.56 320 ASN A C 1
ATOM 2515 O O . ASN A 1 320 ? 42.495 -49.648 -6.907 1.00 50.61 320 ASN A O 1
ATOM 2520 N N . ASP A 1 32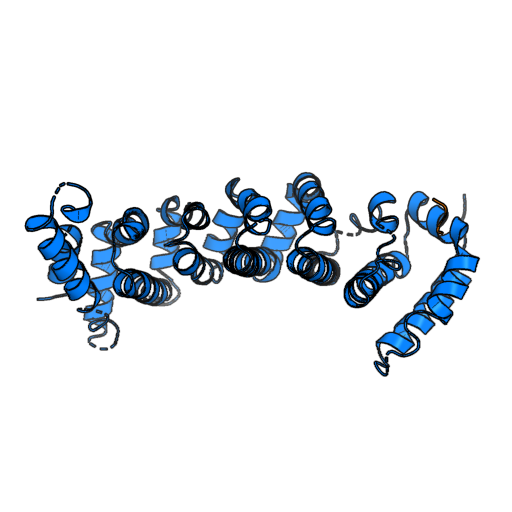1 ? 40.701 -48.591 -7.723 1.00 48.99 321 ASP A N 1
ATOM 2521 C CA . ASP A 1 321 ? 41.312 -48.450 -9.037 1.00 47.22 321 ASP A CA 1
ATOM 2522 C C . ASP A 1 321 ? 42.487 -47.462 -8.991 1.00 45.36 321 ASP A C 1
ATOM 2523 O O . ASP A 1 321 ? 43.454 -47.607 -9.740 1.00 43.57 321 ASP A O 1
ATOM 2528 N N . GLU A 1 322 ? 42.411 -46.469 -8.108 1.00 42.73 322 GLU A N 1
ATOM 2529 C CA . GLU A 1 322 ? 43.489 -45.487 -8.004 1.00 42.02 322 GLU A CA 1
ATOM 2530 C C . GLU A 1 322 ? 44.721 -46.143 -7.366 1.00 39.43 322 GLU A C 1
ATOM 2531 O O . GLU A 1 322 ? 45.845 -45.854 -7.749 1.00 38.80 322 GLU A O 1
ATOM 2537 N N . LYS A 1 323 ? 44.501 -47.017 -6.392 1.00 37.64 323 LYS A N 1
ATOM 2538 C CA . LYS A 1 323 ? 45.616 -47.715 -5.766 1.00 36.43 323 LYS A CA 1
ATOM 2539 C C . LYS A 1 323 ? 46.305 -48.620 -6.790 1.00 37.07 323 LYS A C 1
ATOM 2540 O O . LYS A 1 323 ? 47.543 -48.727 -6.814 1.00 35.59 323 LYS A O 1
ATOM 2546 N N . THR A 1 324 ? 45.509 -49.252 -7.655 1.00 34.66 324 THR A N 1
ATOM 2547 C CA . THR A 1 324 ? 46.066 -50.141 -8.667 1.00 33.73 324 THR A CA 1
ATOM 2548 C C . THR A 1 324 ? 46.939 -49.362 -9.631 1.00 33.66 324 THR A C 1
ATOM 2549 O O . THR A 1 324 ? 48.021 -49.817 -10.039 1.00 30.86 324 THR A O 1
ATOM 2553 N N . TYR A 1 325 ? 46.440 -48.189 -10.005 1.00 32.72 325 TYR A N 1
ATOM 2554 C CA . TYR A 1 325 ? 47.130 -47.293 -10.923 1.00 31.38 325 TYR A CA 1
ATOM 2555 C C . TYR A 1 325 ? 48.434 -46.737 -10.292 1.00 30.19 325 TYR A C 1
ATOM 2556 O O . TYR A 1 325 ? 49.467 -46.618 -10.967 1.00 29.78 325 TYR A O 1
ATOM 2565 N N . LEU A 1 326 ? 48.375 -46.386 -9.016 1.00 27.46 326 LEU A N 1
ATOM 2566 C CA . LEU A 1 326 ? 49.551 -45.830 -8.355 1.00 27.87 326 LEU A CA 1
ATOM 2567 C C . LEU A 1 326 ? 50.614 -46.902 -8.124 1.00 27.35 326 LEU A C 1
ATOM 2568 O O . LEU A 1 326 ? 51.806 -46.619 -8.229 1.00 29.29 326 LEU A O 1
ATOM 2573 N N . VAL A 1 327 ? 50.187 -48.116 -7.807 1.00 27.09 327 VAL A N 1
ATOM 2574 C CA . VAL A 1 327 ? 51.159 -49.192 -7.603 1.00 25.45 327 VAL A CA 1
ATOM 2575 C C . VAL A 1 327 ? 51.897 -49.417 -8.908 1.00 26.64 327 VAL A C 1
ATOM 2576 O O . VAL A 1 327 ? 53.115 -49.579 -8.930 1.00 25.55 327 VAL A O 1
ATOM 2580 N N . LYS A 1 328 ? 51.177 -49.400 -10.024 1.00 27.20 328 LYS A N 1
ATOM 2581 C CA . LYS A 1 328 ? 51.843 -49.588 -11.306 1.00 28.62 328 LYS A CA 1
ATOM 2582 C C . LYS A 1 328 ? 52.755 -48.403 -11.642 1.00 27.47 328 LYS A C 1
ATOM 2583 O O . LYS A 1 328 ? 53.858 -48.571 -12.194 1.00 29.02 328 LYS A O 1
ATOM 2589 N N . GLN A 1 329 ? 52.291 -47.199 -11.337 1.00 27.67 329 GLN A N 1
ATOM 2590 C CA . GLN A 1 329 ? 53.099 -46.022 -11.590 1.00 29.17 329 GLN A CA 1
ATOM 2591 C C . GLN A 1 329 ? 54.442 -46.116 -10.834 1.00 27.02 329 GLN A C 1
ATOM 2592 O O . GLN A 1 329 ? 55.500 -45.882 -11.421 1.00 26.43 329 GLN A O 1
ATOM 2598 N N . ILE A 1 330 ? 54.381 -46.454 -9.545 1.00 27.07 330 ILE A N 1
ATOM 2599 C CA . ILE A 1 330 ? 55.590 -46.539 -8.722 1.00 25.09 330 ILE A CA 1
ATOM 2600 C C . ILE A 1 330 ? 56.509 -47.662 -9.213 1.00 25.02 330 ILE A C 1
ATOM 2601 O O . ILE A 1 330 ? 57.730 -47.494 -9.261 1.00 23.47 330 ILE A O 1
ATOM 2606 N N . ARG A 1 331 ? 55.923 -48.797 -9.585 1.00 23.43 331 ARG A N 1
ATOM 2607 C CA . ARG A 1 331 ? 56.721 -49.921 -10.082 1.00 25.28 331 ARG A CA 1
ATOM 2608 C C . ARG A 1 331 ? 57.458 -49.505 -11.347 1.00 26.28 331 ARG A C 1
ATOM 2609 O O . ARG A 1 331 ? 58.599 -49.923 -11.601 1.00 23.82 331 ARG A O 1
ATOM 2617 N N . ASP A 1 332 ? 56.792 -48.689 -12.158 1.00 24.77 332 ASP A N 1
ATOM 2618 C CA . ASP A 1 332 ? 57.380 -48.286 -13.433 1.00 26.13 332 ASP A CA 1
ATOM 2619 C C . ASP A 1 332 ? 58.283 -47.078 -13.410 1.00 26.06 332 ASP A C 1
ATOM 2620 O O . ASP A 1 332 ? 58.827 -46.707 -14.453 1.00 24.03 332 ASP A O 1
ATOM 2625 N N . LEU A 1 333 ? 58.477 -46.471 -12.240 1.00 25.96 333 LEU A N 1
ATOM 2626 C CA . LEU A 1 333 ? 59.355 -45.291 -12.142 1.00 27.25 333 LEU A CA 1
ATOM 2627 C C . LEU A 1 333 ? 60.779 -45.577 -12.647 1.00 30.37 333 LEU A C 1
ATOM 2628 O O . LEU A 1 333 ? 61.405 -46.564 -12.240 1.00 28.84 333 LEU A O 1
ATOM 2633 N N . LYS A 1 334 ? 61.290 -44.680 -13.495 1.00 31.18 334 LYS A N 1
ATOM 2634 C CA . LYS A 1 334 ? 62.621 -44.818 -14.085 1.00 33.34 334 LYS A CA 1
ATOM 2635 C C . LYS A 1 334 ? 63.354 -43.478 -14.178 1.00 34.05 334 LYS A C 1
ATOM 2636 O O . LYS A 1 334 ? 62.721 -42.451 -14.462 1.00 32.98 334 LYS A O 1
ATOM 2642 N N . ARG A 1 335 ? 64.673 -43.493 -13.968 1.00 33.92 335 ARG A N 1
ATOM 2643 C CA . ARG A 1 335 ? 65.494 -42.291 -14.139 1.00 35.38 335 ARG A CA 1
ATOM 2644 C C . ARG A 1 335 ? 65.584 -42.101 -15.659 1.00 39.56 335 ARG A C 1
ATOM 2645 O O . ARG A 1 335 ? 65.706 -43.068 -16.400 1.00 38.16 335 ARG A O 1
ATOM 2653 N N . PRO A 1 336 ? 65.514 -40.855 -16.136 1.00 42.57 336 PRO A N 1
ATOM 2654 C CA . PRO A 1 336 ? 65.599 -40.664 -17.584 1.00 46.44 336 PRO A CA 1
ATOM 2655 C C . PRO A 1 336 ? 67.061 -40.492 -17.984 1.00 48.44 336 PRO A C 1
ATOM 2656 O O . PRO A 1 336 ? 67.962 -40.865 -17.228 1.00 50.38 336 PRO A O 1
ATOM 2660 N N . ALA A 1 337 ? 67.291 -39.945 -19.177 1.00 50.90 337 ALA A N 1
ATOM 2661 C CA . ALA A 1 337 ? 68.649 -39.698 -19.647 1.00 50.75 337 ALA A CA 1
ATOM 2662 C C . ALA A 1 337 ? 69.255 -38.624 -18.743 1.00 51.14 337 ALA A C 1
ATOM 2663 O O . ALA A 1 337 ? 68.614 -37.614 -18.436 1.00 51.47 337 ALA A O 1
ATOM 2665 N N . GLN A 1 338 ? 70.496 -38.850 -18.317 1.00 52.13 338 GLN A N 1
ATOM 2666 C CA . GLN A 1 338 ? 71.221 -37.938 -17.435 1.00 50.65 338 GLN A CA 1
ATOM 2667 C C . GLN A 1 338 ? 71.345 -36.483 -17.921 1.00 54.19 338 GLN A C 1
ATOM 2668 O O . GLN A 1 338 ? 70.847 -35.548 -17.218 1.00 54.02 338 GLN A O 1
ATOM 2674 N N . GLN A 1 339 ? 71.962 -36.291 -19.006 1.00 56.13 339 GLN A N 1
ATOM 2675 N N . ASP B 2 9 ? 59.009 -46.359 8.293 1.00 38.39 1 ASP B N 1
ATOM 2676 C CA . ASP B 2 9 ? 59.028 -44.878 8.068 1.00 36.94 1 ASP B CA 1
ATOM 2677 C C . ASP B 2 9 ? 59.617 -44.573 6.695 1.00 36.20 1 ASP B C 1
ATOM 2678 O O . ASP B 2 9 ? 60.423 -45.349 6.151 1.00 35.52 1 ASP B O 1
ATOM 2683 N N . TRP B 2 10 ? 59.221 -43.442 6.125 1.00 34.04 2 TRP B N 1
ATOM 2684 C CA . TRP B 2 10 ? 59.744 -43.062 4.821 1.00 31.95 2 TRP B CA 1
ATOM 2685 C C . TRP B 2 10 ? 61.157 -42.539 5.031 1.00 31.17 2 TRP B C 1
ATOM 2686 O O . TRP B 2 10 ? 61.521 -42.146 6.136 1.00 32.01 2 TRP B O 1
ATOM 2697 N N . GLU B 2 11 ? 61.952 -42.538 3.970 1.00 30.62 3 GLU B N 1
ATOM 2698 C CA . GLU B 2 11 ? 63.308 -42.012 4.028 1.00 30.57 3 GLU B CA 1
ATOM 2699 C C . GLU B 2 11 ? 63.414 -40.952 2.938 1.00 32.72 3 GLU B C 1
ATOM 2700 O O . GLU B 2 11 ? 63.161 -41.232 1.767 1.00 32.56 3 GLU B O 1
ATOM 2706 N N . PHE B 2 12 ? 63.773 -39.728 3.321 1.00 35.01 4 PHE B N 1
ATOM 2707 C CA . PHE B 2 12 ? 63.856 -38.619 2.357 1.00 36.96 4 PHE B CA 1
ATOM 2708 C C . PHE B 2 12 ? 65.269 -38.123 2.067 1.00 39.74 4 PHE B C 1
ATOM 2709 O O . PHE B 2 12 ? 65.518 -37.598 0.945 1.00 39.73 4 PHE B O 1
#

GO terms:
  GO:0043539 protein serine/threonine kinase activator activity (F, IDA)
  GO:1902554 serine/threonine protein kinase complex (C, IDA)
  GO:0034762 regulation of transmembrane transport (P, TAS)
  GO:0035556 intracellular signal transduction (P, TAS)
  GO:0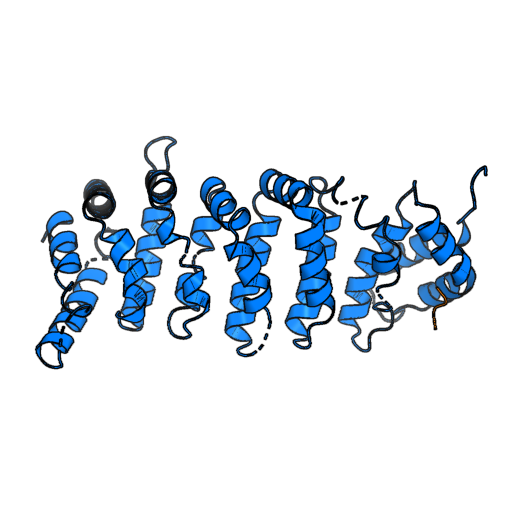035591 signaling adaptor activity (F, IGI)
  GO:0071476 cellular hypotonic response (P, TAS)
  GO:0120283 protein serine/threonine kinase binding (F, IPI)
  GO:0030295 protein kinase activator activity (F, IDA)
  GO:0005515 protein binding (F, IPI)
  GO:1904813 ficolin-1-rich granule lumen (C, TAS)
  GO:0034774 secretory granule lumen (C, TAS)
  GO:0005576 extracellular region (C, TAS)
  GO:0005829 cytosol (C, TAS)
  GO:0019900 kinase binding (F, IPI)
  GO:0005737 cytoplasm (C, IDA)
  GO:0070062 extracellular exosome (C, HDA)

Nearest PDB structures (foldseek):
  1upk-assembly1_A  TM=1.001E+00  e=8.956E-36  Homo sapiens
  4kzg-assembly2_B  TM=9.864E-01  e=3.401E-30  Danio rerio
  4kzg-assembly1_A  TM=9.854E-01  e=4.297E-29  Danio rerio
  4kzg-assembly8_H  TM=9.743E-01  e=5.748E-29  Danio rerio
  3zhp-assembly2_B  TM=9.797E-01  e=2.053E-27  Homo sapiens

CATH classification: 1.25.10.10

Solvent-accessible surface area: 16398 Å² total

Foldseek 3Di:
DALLVLLVQLVVLVQLVPPDVNPVVSQVSNVVSLVCVVQVCPPVSLVVNLVSCLVVVVLVVCLVCLVSHDLVSNVSNLVNLLSLQQDDDPPDRVVLVSCLVVVVSLCLLCCLVPVSNLLSSLNCQSNLLDVVSLLVCLPDPSLLCLLVLLAPPNVSVVSSVVNNLSSCPVDLLSNLVSCVVCVPVVVVSLVVQCVGPPVVSNLVSLQSVLVQCPDPSNVVNVVQLADLVSLVSCQCVPPDLSSVVSSVSVNLVSLVDPDYDVSSLVVLLVCLVVLLVCLVPRCPVPVPVVSVVSSVVSSVSSVPRDDDDD/DDDD

B-factor: mean 31.14, std 11.34, range [10.77, 75.65]

Radius of gyration: 25.31 Å; Cα contacts (8 Å, |Δi|>4): 303; chains: 2; bounding box: 65×62×48 Å

InterPro domains:
  IPR011989 Armadillo-like helical [G3DSA:1.25.10.10] (1-333)
  IPR013878 Mo25-like [PF08569] (4-334)
  IPR013878 Mo25-like [PTHR10182] (1-335)
  IPR016024 Armadillo-type fold [SSF48371] (10-338)

Secondary structure (P-SEA, 3-state):
ccaaaaaaaaaacccccccaaaaaaaaaaaaaaaacccccccaaaaaaaaaaaaaaaaaaaaaaacccccaaaaaaaaaaaaaaaaccccccaaaaaaaaaaccccccccccccccccccccccccccccaaaaaaaaacccccccccccccaaaaaaaaaaaaaaaacccaaaaaaaaaaaaaaaaaaaaaaaaccaaaaaaaaaaaaaaaaaccccccccccccccccccccccccccaaaaaaaaaaaaaaaacccccaaaaaaaaaaaaaaaaaaacccccccaaaaaaaaaaaaaaaaacccccc/cccc